Protein AF-A0AA92UQB2-F1 (afdb_monomer)

Radius of gyration: 32.77 Å; Cα contacts (8 Å, |Δi|>4): 179; chains: 1; bounding box: 79×46×90 Å

Solvent-accessible surface area (backbone atoms only — not comparable to full-atom values): 18024 Å² total; per-residue (Å²): 128,66,78,61,53,60,55,47,44,52,68,76,42,29,88,44,65,77,64,84,70,58,70,71,58,48,53,53,51,52,51,49,51,55,51,49,52,44,49,52,55,50,48,52,50,53,48,48,68,69,31,66,82,74,53,85,46,69,65,57,56,52,52,53,54,51,53,50,52,55,52,50,58,66,50,47,54,36,52,50,25,52,51,44,22,48,27,48,66,30,75,39,68,56,69,57,63,61,34,55,78,40,75,78,59,16,53,50,55,43,55,61,57,67,56,48,65,37,93,78,81,91,69,88,70,68,78,51,74,67,52,58,54,49,45,54,53,49,48,52,52,52,52,53,51,53,55,69,53,45,59,59,54,49,50,50,50,46,47,67,64,46,52,67,54,64,76,70,53,93,81,80,78,85,80,81,89,81,87,79,91,81,83,87,83,86,84,87,85,87,86,80,92,86,89,84,84,89,89,84,90,75,90,75,82,70,79,80,72,87,63,91,56,86,65,55,56,51,75,76,45,75,76,52,71,76,80,52,58,93,55,50,55,68,54,38,52,49,55,46,48,47,59,46,35,77,66,11,39,55,65,86,50,69,67,60,39,59,60,46,68,73,40,92,85,49,52,77,74,34,87,71,48,79,87,76,52,52,72,52,38,54,51,35,38,53,53,40,55,69,70,51,114

Sequence (293 aa):
MDRVFLLSTFIKHYCDFKSSIGRKHFWICMLWTALFTNAIFGLAFLLVDKHVTFLDSSRTLLQISLVLLVVELAIIIPSLALYVRRLRDAELSWKWVLSLFIPYIGPLILVIKLCKSGDLECGTSKAKPIDYIAIVVCSLLIVFGYSQGLPYMFDTIKMWQEYPSKMSSPDLKMEGEDTLSVDTMAVNNQEDIAESDGPDESVTTTNVDSNDDEYAWLCMRYAEPEDLENKSSRELRIMRNYIFARHGYIFKSDDLRQYFSQYDWYTPISRNVTEELSKIERDNIKLIEAYED

Foldseek 3Di:
DPPVVLVCCCVVCVQPLDDADDPVRLLVNLLVLLVVLLVLVVVLVVCCVVCVVPCPDPVVNVVSVVVNVVVVVSSVRSVLSSLSNLCVQLVHDSCLSVLVVVQLVSVLVSLVSSQRHNDPDDDRPPRDPVSVVSSVSSNVSSVVSVVVCVVVVVVVVCCVVCVVVVVVDPDPDPDDDDDDDDDDDDDDDDDDDDDDDDDDDDDPPPDPPPPLCPLVCLQVAADDPVNLPPDALVRLVLNLVVQVQLQQADDPDPVNCVVSVVHPNGHRDDNDCPVVRDPSSVNNSVVSVVSSD

pLDDT: mean 74.96, std 21.31, range [21.48, 95.38]

InterPro domains:
  IPR008523 Protein of unknown function DUF805 [PF05656] (14-118)
  IPR008523 Protein of unknown function DUF805 [PTHR34980] (9-118)
  IPR025582 YARHG domain [PF13308] (216-293)
  IPR025582 YARHG domain [SM01324] (211-293)
  IPR038434 YARHG domain superfamily [G3DSA:1.20.58.1690] (210-290)

Secondary structure (DSSP, 8-state):
--HHHHHHHHHHTTT--S----HHHHHHHHHHHHHHHHHHHHHHHHHHHHHTTT---HHHHHHHHHHHHHHHHHHHHHHHHHHHHHHHHTT--GGGGGGGGSTTHHHHHHHHHHTSPP--SSS--PPPHHHHHHHHHHHHHHHHHHHHHHHHHHHHHHHHHHHHHHTT-S-----------------------------------------TTTTGGGGTSPPPHHHHTT--HHHHHHHHHHHHHHTTB--SSHHHHHHHTTSTT----BS--TTT--HHHHHHHHHHHHHH-

Mean predicted aligned error: 19.37 Å

Structure (mmCIF, N/CA/C/O backbone):
data_AF-A0AA92UQB2-F1
#
_entry.id   AF-A0AA92UQB2-F1
#
loop_
_atom_site.group_PDB
_atom_site.id
_atom_site.type_symbol
_atom_site.label_atom_id
_atom_site.label_alt_id
_atom_site.label_comp_id
_atom_site.label_asym_id
_atom_site.label_entity_id
_atom_site.label_seq_id
_atom_site.pdbx_PDB_ins_code
_atom_site.Cartn_x
_atom_site.Cartn_y
_atom_site.Cartn_z
_atom_site.occupancy
_atom_site.B_iso_or_equiv
_atom_site.auth_seq_id
_atom_site.auth_comp_id
_atom_site.auth_asym_id
_atom_site.auth_atom_id
_atom_site.pdbx_PDB_model_num
ATOM 1 N N . MET A 1 1 ? 0.754 -10.723 31.038 1.00 57.69 1 MET A N 1
ATOM 2 C CA . MET A 1 1 ? 0.193 -10.642 29.674 1.00 57.69 1 MET A CA 1
ATOM 3 C C . MET A 1 1 ? 0.194 -12.065 29.168 1.00 57.69 1 MET A C 1
ATOM 5 O O . MET A 1 1 ? 1.276 -12.616 28.995 1.00 57.69 1 MET A O 1
ATOM 9 N N . ASP A 1 2 ? -0.969 -12.699 29.067 1.00 66.50 2 ASP A N 1
ATOM 10 C CA . ASP A 1 2 ? -1.022 -14.099 28.653 1.00 66.50 2 ASP A CA 1
ATOM 11 C C . ASP A 1 2 ? -0.577 -14.153 27.196 1.00 66.50 2 ASP A C 1
ATOM 13 O O . ASP A 1 2 ? -1.271 -13.649 26.317 1.00 66.50 2 ASP A O 1
ATOM 17 N N .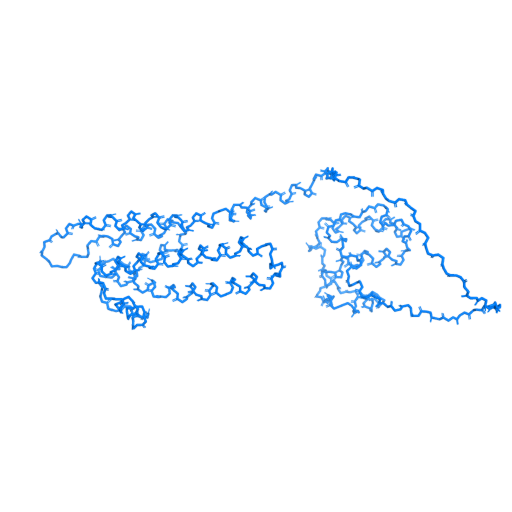 ARG A 1 3 ? 0.611 -14.708 26.926 1.00 60.06 3 ARG A N 1
ATOM 18 C CA . ARG A 1 3 ? 1.167 -14.819 25.559 1.00 60.06 3 ARG A CA 1
ATOM 19 C C . ARG A 1 3 ? 0.190 -15.521 24.607 1.00 60.06 3 ARG A C 1
ATOM 21 O O . ARG A 1 3 ? 0.194 -15.287 23.406 1.00 60.06 3 ARG A O 1
ATOM 28 N N . VAL A 1 4 ? -0.695 -16.334 25.176 1.00 72.12 4 VAL A N 1
ATOM 29 C CA . VAL A 1 4 ? -1.758 -17.065 24.489 1.00 72.12 4 VAL A CA 1
ATOM 30 C C . VAL A 1 4 ? -2.910 -16.150 24.052 1.00 72.12 4 VAL A C 1
ATOM 32 O O . VAL A 1 4 ? -3.593 -16.464 23.082 1.00 72.12 4 VAL A O 1
ATOM 35 N N . PHE A 1 5 ? -3.135 -15.00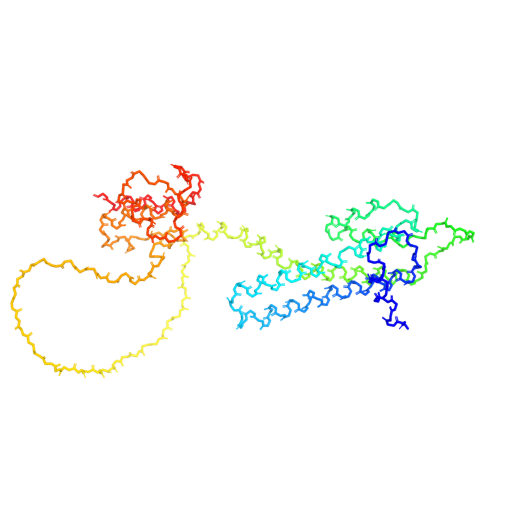3 24.701 1.00 75.56 5 PHE A N 1
ATOM 36 C CA . PHE A 1 5 ? -4.288 -14.136 24.429 1.00 75.56 5 PHE A CA 1
ATOM 37 C C . PHE A 1 5 ? -4.256 -13.533 23.021 1.00 75.56 5 PHE A C 1
ATOM 39 O O . PHE A 1 5 ? -5.252 -13.598 22.308 1.00 75.56 5 PHE A O 1
ATOM 46 N N . LEU A 1 6 ? -3.117 -12.987 22.588 1.00 69.88 6 LEU A N 1
ATOM 47 C CA . LEU A 1 6 ? -2.998 -12.371 21.261 1.00 69.88 6 LEU A CA 1
ATOM 48 C C . LEU A 1 6 ? -3.154 -13.409 20.155 1.00 69.88 6 LEU A C 1
ATOM 50 O O . LEU A 1 6 ? -3.978 -13.239 19.264 1.00 69.88 6 LEU A O 1
ATOM 54 N N . LEU A 1 7 ? -2.431 -14.523 20.270 1.00 71.44 7 LEU A N 1
ATOM 55 C CA . LEU A 1 7 ? -2.494 -15.603 19.294 1.00 71.44 7 LEU A CA 1
ATOM 56 C C . LEU A 1 7 ? -3.899 -16.213 19.220 1.00 71.44 7 LEU A C 1
ATOM 58 O O . LEU A 1 7 ? -4.432 -16.422 18.137 1.00 71.44 7 LEU A O 1
ATOM 62 N N . SER A 1 8 ? -4.536 -16.451 20.369 1.00 68.75 8 SER A N 1
ATOM 63 C CA . SER A 1 8 ? -5.907 -16.963 20.396 1.00 68.75 8 SER A CA 1
ATOM 64 C C . SER A 1 8 ? -6.916 -15.949 19.864 1.00 68.75 8 SER A C 1
ATOM 66 O O . SER A 1 8 ? -7.845 -16.357 19.182 1.00 68.75 8 SER A O 1
ATOM 68 N N . THR A 1 9 ? -6.721 -14.650 20.079 1.00 69.56 9 THR A N 1
ATOM 69 C CA . THR A 1 9 ? -7.600 -13.616 19.516 1.00 69.56 9 THR A CA 1
ATOM 70 C C . THR A 1 9 ? -7.444 -13.525 17.998 1.00 69.56 9 THR A C 1
ATOM 72 O O . THR A 1 9 ? -8.445 -13.487 17.289 1.00 69.56 9 THR A O 1
ATOM 75 N N . PHE A 1 10 ? -6.215 -13.552 17.478 1.00 73.44 10 PHE A N 1
ATOM 76 C CA . PHE A 1 10 ? -5.968 -13.478 16.036 1.00 73.44 10 PHE A CA 1
ATOM 77 C C . PHE A 1 10 ? -6.382 -14.751 15.298 1.00 73.44 10 PHE A C 1
ATOM 79 O O . PHE A 1 10 ? -6.996 -14.657 14.244 1.00 73.44 10 PHE A O 1
ATOM 86 N N . ILE A 1 11 ? -6.099 -15.933 15.852 1.00 74.81 11 ILE A N 1
ATOM 87 C CA . ILE A 1 11 ? -6.403 -17.210 15.192 1.00 74.81 11 ILE A CA 1
ATOM 88 C C . ILE A 1 11 ? -7.868 -17.612 15.396 1.00 74.81 11 ILE A C 1
ATOM 90 O O . ILE A 1 11 ? -8.535 -17.992 14.439 1.00 74.81 11 ILE A O 1
ATOM 94 N N . LYS A 1 12 ? -8.410 -17.524 16.621 1.00 76.38 12 LYS A N 1
ATOM 95 C CA . LYS A 1 12 ? -9.794 -17.967 16.891 1.00 76.38 12 LYS A CA 1
ATOM 96 C C . LYS A 1 12 ? -10.842 -16.957 16.436 1.00 76.38 12 LYS A C 1
ATOM 98 O O . LYS A 1 12 ? -11.966 -17.348 16.138 1.00 76.38 12 LYS A O 1
ATOM 103 N N . HIS A 1 13 ? -10.504 -15.669 16.399 1.00 76.06 13 HIS A N 1
ATOM 104 C CA . HIS A 1 13 ? -11.421 -14.595 16.003 1.00 76.06 13 HIS A CA 1
ATOM 105 C C . HIS A 1 13 ? -10.920 -13.862 14.755 1.00 76.06 13 HIS A C 1
ATOM 107 O O . HIS A 1 13 ? -11.091 -12.647 14.635 1.00 76.06 13 HIS A O 1
ATOM 113 N N . TYR A 1 14 ? -10.318 -14.617 13.829 1.00 73.69 14 TYR A N 1
ATOM 114 C CA . TYR A 1 14 ? -9.742 -14.121 12.577 1.00 73.69 14 TYR A CA 1
ATOM 115 C C . TYR A 1 14 ? -10.780 -13.393 11.703 1.00 73.69 14 TYR A C 1
ATOM 117 O O . TYR A 1 14 ? -10.596 -12.230 11.357 1.00 73.69 14 TYR A O 1
ATOM 125 N N . CYS A 1 15 ? -11.920 -14.042 11.436 1.00 80.94 15 CYS A N 1
ATOM 126 C CA . CYS A 1 15 ? -13.056 -13.492 10.676 1.00 80.94 15 CYS A CA 1
ATOM 127 C C . CYS A 1 15 ? -14.293 -13.249 11.553 1.00 80.94 15 CYS A C 1
ATOM 129 O O . CYS A 1 15 ? -15.428 -13.355 11.086 1.00 80.94 15 CYS A O 1
ATOM 131 N N . ASP A 1 16 ? -14.103 -12.967 12.840 1.00 82.19 16 ASP A N 1
ATOM 132 C CA . ASP A 1 16 ? -15.227 -12.633 13.708 1.00 82.19 16 ASP A CA 1
ATOM 133 C C . ASP A 1 16 ? -15.463 -11.121 13.707 1.00 82.19 16 ASP A C 1
ATOM 135 O O . ASP A 1 16 ? -14.621 -10.339 14.143 1.00 82.19 16 ASP A O 1
ATOM 139 N N . PHE A 1 17 ? -16.627 -10.709 13.213 1.00 82.44 17 PHE A N 1
ATOM 140 C CA . PHE A 1 17 ? -17.060 -9.313 13.192 1.00 82.44 17 PHE A CA 1
ATOM 141 C C . PHE A 1 17 ? -18.130 -9.017 14.243 1.00 82.44 17 PHE A C 1
ATOM 143 O O . PHE A 1 17 ? -18.679 -7.916 14.237 1.00 82.44 17 PHE A O 1
ATOM 150 N N . LYS A 1 18 ? -18.510 -9.989 15.080 1.00 77.44 18 LYS A N 1
ATOM 151 C CA . LYS A 1 18 ? -19.637 -9.875 16.013 1.00 77.44 18 LYS A CA 1
ATOM 152 C C . LYS A 1 18 ? -19.205 -9.757 17.471 1.00 77.44 18 LYS A C 1
ATOM 154 O O . LYS A 1 18 ? -19.932 -9.118 18.224 1.00 77.44 18 LYS A O 1
ATOM 159 N N . SER A 1 19 ? -18.069 -10.330 17.864 1.00 79.69 19 SER A N 1
ATOM 160 C CA . SER A 1 19 ? -17.578 -10.204 19.243 1.00 79.69 19 SER A CA 1
ATOM 161 C C . SER A 1 19 ? -17.249 -8.760 19.622 1.00 79.69 19 SER A C 1
ATOM 163 O O . SER A 1 19 ? -16.721 -7.993 18.814 1.00 79.69 19 SER A O 1
ATOM 165 N N . SER A 1 20 ? -17.533 -8.407 20.876 1.00 76.56 20 SER A N 1
ATOM 166 C CA . SER A 1 20 ? -17.100 -7.145 21.471 1.00 76.56 20 SER A CA 1
ATOM 167 C C . SER A 1 20 ? -15.683 -7.275 22.024 1.00 76.56 20 SER A C 1
ATOM 169 O O . SER A 1 20 ? -15.265 -8.343 22.484 1.00 76.56 20 SER A O 1
ATOM 171 N N . ILE A 1 21 ? -14.918 -6.184 21.981 1.00 76.88 21 ILE A N 1
ATOM 172 C CA . ILE A 1 21 ? -13.547 -6.160 22.500 1.00 76.88 21 ILE A CA 1
ATOM 173 C C . ILE A 1 21 ? -13.355 -5.006 23.482 1.00 76.88 21 ILE A C 1
ATOM 175 O O . ILE A 1 21 ? -13.640 -3.842 23.207 1.00 76.88 21 ILE A O 1
ATOM 179 N N . GLY A 1 22 ? -12.819 -5.318 24.664 1.00 77.75 22 GLY A N 1
ATOM 180 C CA . GLY A 1 22 ? -12.497 -4.292 25.653 1.00 77.75 22 GLY A CA 1
ATOM 181 C C . GLY A 1 22 ? -11.420 -3.327 25.141 1.00 77.75 22 GLY A C 1
ATOM 182 O O . GLY A 1 22 ? -10.433 -3.750 24.540 1.00 77.75 22 GLY A O 1
ATOM 183 N N . ARG A 1 23 ? -11.555 -2.030 25.452 1.00 78.94 23 ARG A N 1
ATOM 184 C CA . ARG A 1 23 ? -10.664 -0.947 24.976 1.00 78.94 23 ARG A CA 1
ATOM 185 C C . ARG A 1 23 ? -9.168 -1.229 25.177 1.00 78.94 23 ARG A C 1
ATOM 187 O O . ARG A 1 23 ? -8.363 -0.992 24.285 1.00 78.94 23 ARG A O 1
ATOM 194 N N . LYS A 1 24 ? -8.795 -1.778 26.337 1.00 82.69 24 LYS A N 1
ATOM 195 C CA . LYS A 1 24 ? -7.405 -2.153 26.649 1.00 82.69 24 LYS A CA 1
ATOM 196 C C . LYS A 1 24 ? -6.881 -3.241 25.706 1.00 82.69 24 LYS A C 1
ATOM 198 O O . LYS A 1 24 ? -5.771 -3.125 25.204 1.00 82.69 24 LYS A O 1
ATOM 203 N N . HIS A 1 25 ? -7.671 -4.288 25.476 1.00 83.12 25 HIS A N 1
ATOM 204 C CA . HIS A 1 25 ? -7.285 -5.397 24.604 1.00 83.12 25 HIS A CA 1
ATOM 205 C C . HIS A 1 25 ? -7.194 -4.942 23.150 1.00 83.12 25 HIS A C 1
ATOM 207 O O . HIS A 1 25 ? -6.240 -5.302 22.471 1.00 83.12 25 HIS A O 1
ATOM 213 N N . PHE A 1 26 ? -8.114 -4.076 22.718 1.00 86.31 26 PHE A N 1
ATOM 214 C CA . PHE A 1 26 ? -8.057 -3.440 21.406 1.00 86.31 26 PHE A CA 1
ATOM 215 C C . PHE A 1 26 ? -6.722 -2.721 21.174 1.00 86.31 26 PHE A C 1
ATOM 217 O O . PHE A 1 26 ? -6.033 -3.034 20.208 1.00 86.31 26 PHE A O 1
ATOM 224 N N . TRP A 1 27 ? -6.317 -1.821 22.079 1.00 86.81 27 TRP A N 1
ATOM 225 C CA . TRP A 1 27 ? -5.057 -1.083 21.927 1.00 86.81 27 TRP A CA 1
ATOM 226 C C . TRP A 1 27 ? -3.825 -1.981 21.928 1.00 86.81 27 TRP A C 1
ATOM 228 O O . TRP A 1 27 ? -2.894 -1.733 21.168 1.00 86.81 27 TRP A O 1
ATOM 238 N N . ILE A 1 28 ? -3.817 -3.032 22.750 1.00 85.94 28 ILE A N 1
ATOM 239 C CA . ILE A 1 28 ? -2.701 -3.984 22.779 1.00 85.94 28 ILE A CA 1
ATOM 240 C C . ILE A 1 28 ? -2.618 -4.745 21.452 1.00 85.94 28 ILE A C 1
ATOM 242 O O . ILE A 1 28 ? -1.523 -4.858 20.909 1.00 85.94 28 ILE A O 1
ATOM 246 N N . CYS A 1 29 ? -3.744 -5.231 20.918 1.00 86.44 29 CYS A N 1
ATOM 247 C CA . CYS A 1 29 ? -3.775 -5.899 19.615 1.00 86.44 29 CYS A CA 1
ATOM 248 C C . CYS A 1 29 ? -3.314 -4.955 18.501 1.00 86.44 29 CYS A C 1
ATOM 250 O O . CYS A 1 29 ? -2.435 -5.315 17.731 1.00 86.44 29 CYS A O 1
ATOM 252 N N . MET A 1 30 ? -3.846 -3.733 18.471 1.00 87.81 30 MET A N 1
ATOM 253 C CA . MET A 1 30 ? -3.486 -2.696 17.502 1.00 87.81 30 MET A CA 1
ATOM 254 C C . MET A 1 30 ? -1.992 -2.372 17.501 1.00 87.81 30 MET A C 1
ATOM 256 O O . MET A 1 30 ? -1.364 -2.343 16.446 1.00 87.81 30 MET A O 1
ATOM 260 N N . LEU A 1 31 ? -1.417 -2.146 18.684 1.00 90.00 31 LEU A N 1
ATOM 261 C CA . LEU A 1 31 ? -0.001 -1.824 18.827 1.00 90.00 31 LEU A CA 1
ATOM 262 C C . LEU A 1 31 ? 0.876 -3.004 18.403 1.00 90.00 31 LEU A C 1
ATOM 264 O O . LEU A 1 31 ? 1.868 -2.805 17.709 1.00 90.00 31 LEU A O 1
ATOM 268 N N . TRP A 1 32 ? 0.497 -4.230 18.768 1.00 89.00 32 TRP A N 1
ATOM 269 C CA . TRP A 1 32 ? 1.208 -5.427 18.324 1.00 89.00 32 TRP A CA 1
ATOM 270 C C . TRP A 1 32 ? 1.162 -5.606 16.813 1.00 89.00 32 TRP A C 1
ATOM 272 O O . TRP A 1 32 ? 2.200 -5.868 16.217 1.00 89.00 32 TRP A O 1
ATOM 282 N N . THR A 1 33 ? -0.003 -5.432 16.190 1.00 88.56 33 THR A N 1
ATOM 283 C CA . THR A 1 33 ? -0.139 -5.499 14.733 1.00 88.56 33 THR A CA 1
ATOM 284 C C . THR A 1 33 ? 0.730 -4.451 14.057 1.00 88.56 33 THR A C 1
ATOM 286 O O . THR A 1 33 ? 1.478 -4.799 13.153 1.00 88.56 33 THR A O 1
ATOM 289 N N . ALA A 1 34 ? 0.700 -3.203 14.534 1.00 89.94 34 ALA A N 1
ATOM 290 C CA . ALA A 1 34 ? 1.516 -2.128 13.977 1.00 89.94 34 ALA A CA 1
ATOM 291 C C . ALA A 1 34 ? 3.022 -2.393 14.132 1.00 89.94 34 ALA A C 1
ATOM 293 O O . ALA A 1 34 ? 3.783 -2.161 13.198 1.00 89.94 34 ALA A O 1
ATOM 294 N N . LEU A 1 35 ? 3.475 -2.890 15.287 1.00 92.50 35 LEU A N 1
ATOM 295 C CA . LEU A 1 35 ? 4.881 -3.251 15.484 1.00 92.50 35 LEU A CA 1
ATOM 296 C C . LEU A 1 35 ? 5.295 -4.436 14.613 1.00 92.50 35 LEU A C 1
ATOM 298 O O . LEU A 1 35 ? 6.379 -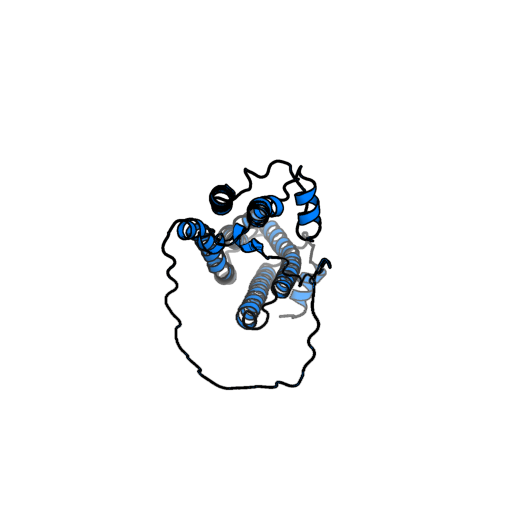4.423 14.041 1.00 92.50 35 LEU A O 1
ATOM 302 N N . PHE A 1 36 ? 4.445 -5.455 14.516 1.00 90.81 36 PHE A N 1
ATOM 303 C CA . PHE A 1 36 ? 4.733 -6.668 13.764 1.00 90.81 36 PHE A CA 1
ATOM 304 C C . PHE A 1 36 ? 4.835 -6.396 12.261 1.00 90.81 36 PHE A C 1
ATOM 306 O O . PHE A 1 36 ? 5.796 -6.839 11.638 1.00 90.81 36 PHE A O 1
ATOM 313 N N . THR A 1 37 ? 3.913 -5.613 11.691 1.00 89.06 37 THR A N 1
ATOM 314 C CA . THR A 1 37 ? 3.994 -5.215 10.278 1.00 89.06 37 THR A CA 1
ATOM 315 C C . THR A 1 37 ? 5.246 -4.382 10.020 1.00 89.06 37 THR A C 1
ATOM 317 O O . THR A 1 37 ? 6.017 -4.713 9.125 1.00 89.06 37 THR A O 1
ATOM 320 N N . ASN A 1 38 ? 5.539 -3.381 10.859 1.00 91.06 38 ASN A N 1
ATOM 321 C CA . ASN A 1 38 ? 6.777 -2.599 10.747 1.00 91.06 38 ASN A CA 1
ATOM 322 C C . ASN A 1 38 ? 8.043 -3.464 10.871 1.00 91.06 38 ASN A C 1
ATOM 324 O O . ASN A 1 38 ? 9.012 -3.223 10.158 1.00 91.06 38 ASN A O 1
ATOM 328 N N . ALA A 1 39 ? 8.053 -4.478 11.740 1.00 92.00 39 ALA A N 1
ATOM 329 C CA . ALA A 1 39 ? 9.181 -5.396 11.878 1.00 92.00 39 ALA A CA 1
ATOM 330 C C . ALA A 1 39 ? 9.369 -6.279 10.635 1.00 92.00 39 ALA A C 1
ATOM 332 O O . ALA A 1 39 ? 10.504 -6.493 10.218 1.00 92.00 39 ALA A O 1
ATOM 333 N N . ILE A 1 40 ? 8.279 -6.757 10.022 1.00 90.38 40 ILE A N 1
ATOM 334 C CA . ILE A 1 40 ? 8.323 -7.509 8.758 1.00 90.38 40 ILE A CA 1
ATOM 335 C C . ILE A 1 40 ? 8.857 -6.627 7.629 1.00 90.38 40 ILE A C 1
ATOM 337 O O . ILE A 1 40 ? 9.792 -7.033 6.943 1.00 90.38 40 ILE A O 1
ATOM 341 N N . PHE A 1 41 ? 8.312 -5.418 7.459 1.00 86.94 41 PHE A N 1
ATOM 342 C CA . PHE A 1 41 ? 8.777 -4.474 6.439 1.00 86.94 41 PHE A CA 1
ATOM 343 C C . PHE A 1 41 ? 10.233 -4.055 6.670 1.00 86.94 41 PHE A C 1
ATOM 345 O O . PHE A 1 41 ? 11.016 -4.022 5.727 1.00 86.94 41 PHE A O 1
ATOM 352 N N . GLY A 1 42 ? 10.623 -3.797 7.920 1.00 87.81 42 GLY A N 1
ATOM 353 C CA . GLY A 1 42 ? 12.002 -3.476 8.279 1.00 87.81 42 GLY A CA 1
ATOM 354 C C . GLY A 1 42 ? 12.963 -4.635 8.013 1.00 87.81 42 GLY A C 1
ATOM 355 O O . GLY A 1 42 ? 14.039 -4.422 7.466 1.00 87.81 42 GLY A O 1
ATOM 356 N N . LEU A 1 43 ? 12.575 -5.874 8.335 1.00 87.31 43 LEU A N 1
ATOM 357 C CA . LEU A 1 43 ? 13.372 -7.058 8.008 1.00 87.31 43 LEU A CA 1
ATOM 358 C C . LEU A 1 43 ? 13.489 -7.245 6.493 1.00 87.31 43 LEU A C 1
ATOM 360 O O . LEU A 1 43 ? 14.585 -7.487 6.007 1.00 87.31 43 LEU A O 1
ATOM 364 N N . ALA A 1 44 ? 12.391 -7.095 5.750 1.00 83.19 44 ALA A N 1
ATOM 365 C CA . ALA A 1 44 ? 12.401 -7.147 4.293 1.00 83.19 44 ALA A CA 1
ATOM 366 C C . ALA A 1 44 ? 13.355 -6.105 3.698 1.00 83.19 44 ALA A C 1
ATOM 368 O O . ALA A 1 44 ? 14.1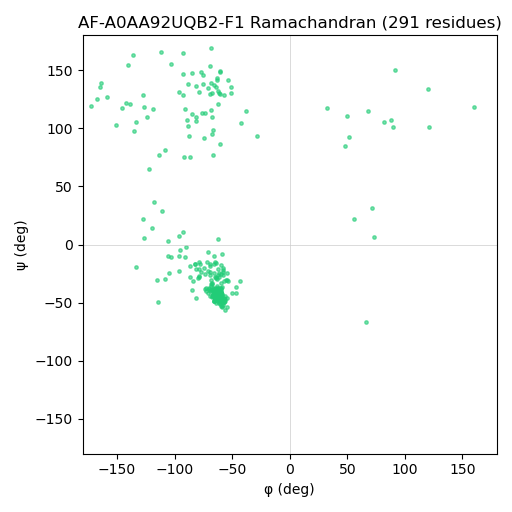69 -6.446 2.848 1.00 83.19 44 ALA A O 1
ATOM 369 N N . PHE A 1 45 ? 13.307 -4.868 4.195 1.00 80.88 45 PHE A N 1
ATOM 370 C CA . PHE A 1 45 ? 14.218 -3.800 3.791 1.00 80.88 45 PHE A CA 1
ATOM 371 C C . PHE A 1 45 ? 15.681 -4.152 4.090 1.00 80.88 45 PHE A C 1
ATOM 373 O O . PHE A 1 45 ? 16.524 -4.044 3.208 1.00 80.88 45 PHE A O 1
ATOM 380 N N . LEU A 1 46 ? 15.984 -4.646 5.297 1.00 81.81 46 LEU A N 1
ATOM 381 C CA . LEU A 1 46 ? 17.339 -5.071 5.672 1.00 81.81 46 LEU A CA 1
ATOM 382 C C . LEU A 1 46 ? 17.851 -6.240 4.826 1.00 81.81 46 LEU A C 1
ATOM 384 O O . LEU A 1 46 ? 19.047 -6.316 4.552 1.00 81.81 46 LEU A O 1
ATOM 388 N N . LEU A 1 47 ? 16.966 -7.164 4.450 1.00 78.06 47 LEU A N 1
ATOM 389 C CA . LEU A 1 47 ? 17.296 -8.266 3.556 1.00 78.06 47 LEU A CA 1
ATOM 390 C C . LEU A 1 47 ? 17.587 -7.735 2.155 1.00 78.06 47 LEU A C 1
ATOM 392 O O . LEU A 1 47 ? 18.598 -8.114 1.587 1.00 78.06 47 LEU A O 1
ATOM 396 N N . VAL A 1 48 ? 16.771 -6.830 1.618 1.00 74.69 48 VAL A N 1
ATOM 397 C CA . VAL A 1 48 ? 17.040 -6.209 0.315 1.00 74.69 48 VAL A CA 1
ATOM 398 C C . VAL A 1 48 ? 18.370 -5.452 0.349 1.00 74.69 48 VAL A C 1
ATOM 400 O O . VAL A 1 48 ? 19.232 -5.747 -0.459 1.00 74.69 48 VAL A O 1
ATOM 403 N N . ASP A 1 49 ? 18.609 -4.576 1.321 1.00 68.69 49 ASP A N 1
ATOM 404 C CA . ASP A 1 49 ? 19.832 -3.760 1.403 1.00 68.69 49 ASP A CA 1
ATOM 405 C C . ASP A 1 49 ? 21.116 -4.605 1.556 1.00 68.69 49 ASP A C 1
ATOM 407 O O . ASP A 1 49 ? 22.121 -4.367 0.890 1.00 68.69 49 ASP A O 1
ATOM 411 N N . LYS A 1 50 ? 21.074 -5.671 2.372 1.00 63.97 50 LYS A N 1
ATOM 412 C CA . LYS A 1 50 ? 22.217 -6.586 2.556 1.00 63.97 50 LYS A CA 1
ATOM 413 C C . LYS A 1 50 ? 22.365 -7.639 1.459 1.00 63.97 50 LYS A C 1
ATOM 415 O O . LYS A 1 50 ? 23.448 -8.204 1.331 1.00 63.97 50 LYS A O 1
ATOM 420 N N . HIS A 1 51 ? 21.304 -7.947 0.714 1.00 56.41 51 HIS A N 1
ATOM 421 C CA . HIS A 1 51 ? 21.330 -8.933 -0.369 1.00 56.41 51 HIS A CA 1
ATOM 422 C C . HIS A 1 51 ? 21.375 -8.315 -1.770 1.00 56.41 51 HIS A C 1
ATOM 424 O O . HIS A 1 51 ? 21.659 -9.051 -2.707 1.00 56.41 51 HIS A O 1
ATOM 430 N N . VAL A 1 52 ? 21.181 -7.004 -1.939 1.00 57.38 52 VAL A N 1
ATOM 431 C CA . VAL A 1 52 ? 21.398 -6.286 -3.213 1.00 57.38 52 VAL A CA 1
ATOM 432 C C . VAL A 1 52 ? 22.851 -6.409 -3.691 1.00 57.38 52 VAL A C 1
ATOM 434 O O . VAL A 1 52 ? 23.115 -6.253 -4.871 1.00 57.38 52 VAL A O 1
ATOM 437 N N . THR A 1 53 ? 23.786 -6.786 -2.815 1.00 54.22 53 THR A N 1
ATOM 438 C CA . THR A 1 53 ? 25.177 -7.103 -3.176 1.00 54.22 53 THR A CA 1
ATOM 439 C C . THR A 1 53 ? 25.459 -8.597 -3.411 1.00 54.22 53 THR A C 1
ATOM 441 O O . THR A 1 53 ? 26.579 -8.936 -3.777 1.00 54.22 53 THR A O 1
ATOM 444 N N . PHE A 1 54 ? 24.499 -9.510 -3.190 1.00 52.66 54 PHE A N 1
ATOM 445 C CA . PHE A 1 54 ? 24.726 -10.970 -3.279 1.00 52.66 54 PHE A CA 1
ATOM 446 C C . PHE A 1 54 ? 23.656 -11.750 -4.070 1.00 52.66 54 PHE A C 1
ATOM 448 O O . PHE A 1 54 ? 23.901 -12.876 -4.493 1.00 52.66 54 PHE A O 1
ATOM 455 N N . LEU A 1 55 ? 22.460 -11.192 -4.276 1.00 56.44 55 LEU A N 1
ATOM 456 C CA . LEU A 1 55 ? 21.336 -11.836 -4.960 1.00 56.44 55 LEU A CA 1
ATOM 457 C C . LEU A 1 55 ? 20.886 -10.987 -6.160 1.00 56.44 55 LEU A C 1
ATOM 459 O O . LEU A 1 55 ? 19.741 -10.548 -6.207 1.00 56.44 55 LEU A O 1
ATOM 463 N N . ASP A 1 56 ? 21.748 -10.828 -7.168 1.00 60.75 56 ASP A N 1
ATOM 464 C CA . ASP A 1 56 ? 21.451 -10.154 -8.456 1.00 60.75 56 ASP A CA 1
ATOM 465 C C . ASP A 1 56 ? 20.348 -10.838 -9.295 1.00 60.75 56 ASP A C 1
ATOM 467 O O . ASP A 1 56 ? 20.027 -10.449 -10.418 1.00 60.75 56 ASP A O 1
ATOM 471 N N . SER A 1 57 ? 19.719 -11.885 -8.763 1.00 71.69 57 SER A N 1
ATOM 472 C CA . SER A 1 57 ? 18.606 -12.564 -9.411 1.00 71.69 57 SER A CA 1
ATOM 473 C C . SER A 1 57 ? 17.305 -11.799 -9.175 1.00 71.69 57 SER A C 1
ATOM 475 O O . SER A 1 57 ? 16.695 -11.904 -8.110 1.00 71.69 57 SER A O 1
ATOM 477 N N . SER A 1 58 ? 16.807 -11.127 -10.216 1.00 73.88 58 SER A N 1
ATOM 478 C CA . SER A 1 58 ? 15.445 -10.559 -10.299 1.00 73.88 58 SER A CA 1
ATOM 479 C C . SER A 1 58 ? 14.352 -11.511 -9.776 1.00 73.88 58 SER A C 1
ATOM 481 O O . SER A 1 58 ? 13.361 -11.086 -9.180 1.00 73.88 58 SER A O 1
ATOM 483 N N . ARG A 1 59 ? 14.571 -12.825 -9.921 1.00 76.12 59 ARG A N 1
ATOM 484 C CA . ARG A 1 59 ? 13.719 -13.904 -9.399 1.00 76.12 59 ARG A CA 1
ATOM 485 C C . ARG A 1 59 ? 13.600 -13.909 -7.871 1.00 76.12 59 ARG A C 1
ATOM 487 O O . ARG A 1 59 ? 12.510 -14.149 -7.359 1.00 76.12 59 ARG A O 1
ATOM 494 N N . THR A 1 60 ? 14.675 -13.628 -7.140 1.00 78.00 60 THR A N 1
ATOM 495 C CA . THR A 1 60 ? 14.681 -13.656 -5.670 1.00 78.00 60 THR A CA 1
ATOM 496 C C . THR A 1 60 ? 13.921 -12.471 -5.086 1.00 78.00 60 THR A C 1
ATOM 498 O O . THR A 1 60 ? 13.142 -12.641 -4.149 1.00 78.00 60 THR A O 1
ATOM 501 N N . LEU A 1 61 ? 14.068 -11.284 -5.684 1.00 78.25 61 LEU A N 1
ATOM 502 C CA . LEU A 1 61 ? 13.291 -10.104 -5.297 1.00 78.25 61 LEU A CA 1
ATOM 503 C C . LEU A 1 61 ? 11.793 -10.333 -5.522 1.00 78.25 61 LEU A C 1
ATOM 505 O O . LEU A 1 61 ? 11.002 -10.110 -4.608 1.00 78.25 61 LEU A O 1
ATOM 509 N N . LEU A 1 62 ? 11.409 -10.874 -6.685 1.00 83.19 62 LEU A N 1
ATOM 510 C CA . LEU A 1 62 ? 10.014 -11.222 -6.975 1.00 83.19 62 LEU A CA 1
ATOM 511 C C . LEU A 1 62 ? 9.440 -12.235 -5.975 1.00 83.19 62 LEU A C 1
ATOM 513 O O . LEU A 1 62 ? 8.310 -12.072 -5.515 1.00 83.19 62 LEU A O 1
ATOM 517 N N . GLN A 1 63 ? 10.210 -13.262 -5.606 1.00 83.31 63 GLN A N 1
ATOM 518 C CA . GLN A 1 63 ? 9.789 -14.254 -4.614 1.00 83.31 63 GLN A CA 1
ATOM 519 C C . GLN A 1 63 ? 9.596 -13.633 -3.225 1.00 83.31 63 GLN A C 1
ATOM 521 O O . GLN A 1 63 ? 8.576 -13.889 -2.584 1.00 83.31 63 GLN A O 1
ATOM 526 N N . ILE A 1 64 ? 10.526 -12.785 -2.772 1.00 84.81 64 ILE A N 1
ATOM 527 C CA . ILE A 1 64 ? 10.412 -12.078 -1.488 1.00 84.81 64 ILE A CA 1
ATOM 528 C C . ILE A 1 64 ? 9.183 -11.157 -1.494 1.00 84.81 64 ILE A C 1
ATOM 530 O O . ILE A 1 64 ? 8.381 -11.209 -0.561 1.00 84.81 64 ILE A O 1
ATOM 534 N N . SER A 1 65 ? 8.978 -10.370 -2.556 1.00 85.75 65 SER A N 1
ATOM 535 C CA . SER A 1 65 ? 7.802 -9.502 -2.698 1.00 85.75 65 SER A CA 1
ATOM 536 C C . SER A 1 65 ? 6.489 -10.288 -2.684 1.00 85.75 65 SER A C 1
ATOM 538 O O . SER A 1 65 ? 5.536 -9.868 -2.029 1.00 85.75 65 SER A O 1
ATOM 540 N N . LEU A 1 66 ? 6.434 -11.445 -3.352 1.00 90.88 66 LEU A N 1
ATOM 541 C CA . LEU A 1 66 ? 5.249 -12.305 -3.366 1.00 90.88 66 LEU A CA 1
ATOM 542 C C . LEU A 1 66 ? 4.934 -12.866 -1.973 1.00 90.88 66 LEU A C 1
ATOM 544 O O . LEU A 1 66 ? 3.780 -12.848 -1.547 1.00 90.88 66 LEU A O 1
ATOM 548 N N . VAL A 1 67 ? 5.949 -13.338 -1.246 1.00 90.69 67 VAL A N 1
ATOM 549 C CA . VAL A 1 67 ? 5.772 -13.843 0.123 1.00 90.69 67 VAL A CA 1
ATOM 550 C C . VAL A 1 67 ? 5.268 -12.733 1.045 1.00 90.69 67 VAL A C 1
ATOM 552 O O . VAL A 1 67 ? 4.308 -12.945 1.786 1.00 90.69 67 VAL A O 1
ATOM 555 N N . LEU A 1 68 ? 5.857 -11.536 0.970 1.00 89.19 68 LEU A N 1
ATOM 556 C CA . LEU A 1 68 ? 5.425 -10.384 1.765 1.00 89.19 68 LEU A CA 1
ATOM 557 C C . LEU A 1 68 ? 3.984 -9.974 1.451 1.00 89.19 68 LEU A C 1
ATOM 559 O O . LEU A 1 68 ? 3.218 -9.706 2.374 1.00 89.19 68 LEU A O 1
ATOM 563 N N . LEU A 1 69 ? 3.586 -9.997 0.176 1.00 91.56 69 LEU A N 1
ATOM 564 C CA . LEU A 1 69 ? 2.214 -9.712 -0.246 1.00 91.56 69 LEU A CA 1
ATOM 565 C C . LEU A 1 69 ? 1.206 -10.686 0.384 1.00 91.56 69 LEU A C 1
ATOM 567 O O . LEU A 1 69 ? 0.166 -10.261 0.889 1.00 91.56 69 LEU A O 1
ATOM 571 N N . VAL A 1 70 ? 1.510 -11.988 0.375 1.00 94.19 70 VAL A N 1
ATOM 572 C CA . VAL A 1 70 ? 0.641 -13.016 0.974 1.00 94.19 70 VAL A CA 1
ATOM 573 C C . VAL A 1 70 ? 0.527 -12.825 2.487 1.00 94.19 70 VAL A C 1
ATOM 575 O O . VAL A 1 70 ? -0.571 -12.925 3.040 1.00 94.19 70 VAL A O 1
ATOM 578 N N . VAL A 1 71 ? 1.642 -12.523 3.159 1.00 91.62 71 VAL A N 1
ATOM 579 C CA . VAL A 1 71 ? 1.663 -12.267 4.606 1.00 91.62 71 VAL A CA 1
ATOM 580 C C . VAL A 1 71 ? 0.839 -11.027 4.958 1.00 91.62 71 VAL A C 1
ATOM 582 O O . VAL A 1 71 ? 0.018 -11.087 5.873 1.00 91.62 71 VAL A O 1
ATOM 585 N N . GLU A 1 72 ? 0.991 -9.933 4.213 1.00 88.75 72 GLU A N 1
ATOM 586 C CA . GLU A 1 72 ? 0.226 -8.703 4.439 1.00 88.75 72 GLU A CA 1
ATOM 587 C C . GLU A 1 72 ? -1.278 -8.947 4.244 1.00 88.75 72 GLU A C 1
ATOM 589 O O . GLU A 1 72 ? -2.088 -8.575 5.095 1.00 88.75 72 GLU A O 1
ATOM 594 N N . LEU A 1 73 ? -1.669 -9.676 3.192 1.00 91.31 73 LEU A N 1
ATOM 595 C CA . LEU A 1 73 ? -3.070 -10.033 2.947 1.00 91.31 73 LEU A CA 1
ATOM 596 C C . LEU A 1 73 ? -3.677 -10.852 4.100 1.00 91.31 73 LEU A C 1
ATOM 598 O O . LEU A 1 73 ? -4.831 -10.630 4.481 1.00 91.31 73 LEU A O 1
ATOM 602 N N . ALA A 1 74 ? -2.893 -11.753 4.699 1.00 90.81 74 ALA A N 1
ATOM 603 C CA . ALA A 1 74 ? -3.309 -12.528 5.866 1.00 90.81 74 ALA A CA 1
ATOM 604 C C . ALA A 1 74 ? -3.454 -11.672 7.142 1.00 90.81 74 ALA A C 1
ATOM 606 O O . ALA A 1 74 ? -4.242 -12.003 8.027 1.00 90.81 74 ALA A O 1
ATOM 607 N N . ILE A 1 75 ? -2.734 -10.553 7.259 1.00 89.31 75 ILE A N 1
ATOM 608 C CA . ILE A 1 75 ? -2.829 -9.638 8.410 1.00 89.31 75 ILE A CA 1
ATOM 609 C C . ILE A 1 75 ? -3.948 -8.603 8.217 1.00 89.31 75 ILE A C 1
ATOM 611 O O . ILE A 1 75 ? -4.558 -8.156 9.196 1.00 89.31 75 ILE A O 1
ATOM 615 N N . ILE A 1 76 ? -4.284 -8.253 6.972 1.00 89.25 76 ILE A N 1
ATOM 616 C CA . ILE A 1 76 ? -5.325 -7.265 6.653 1.00 89.25 76 ILE A CA 1
ATOM 617 C C . ILE A 1 76 ? -6.696 -7.694 7.186 1.00 89.25 76 ILE A C 1
ATOM 619 O O . ILE A 1 76 ? -7.373 -6.896 7.834 1.00 89.25 76 ILE A O 1
ATOM 623 N N . ILE A 1 77 ? -7.110 -8.944 6.959 1.00 90.50 77 ILE A N 1
ATOM 624 C CA . ILE A 1 77 ? -8.439 -9.441 7.358 1.00 90.50 77 ILE A CA 1
ATOM 625 C C . ILE A 1 77 ? -8.689 -9.317 8.876 1.00 90.50 77 ILE A C 1
ATOM 627 O O . ILE A 1 77 ? -9.682 -8.689 9.263 1.00 90.50 77 ILE A O 1
ATOM 631 N N . PRO A 1 78 ? -7.822 -9.842 9.765 1.00 88.81 78 PRO A N 1
ATOM 632 C CA . PRO A 1 78 ? -8.037 -9.723 11.204 1.00 88.81 78 PRO A CA 1
ATOM 633 C C . PRO A 1 78 ? -7.912 -8.272 11.687 1.00 88.81 78 PRO A C 1
ATOM 635 O O . PRO A 1 78 ? -8.654 -7.864 12.582 1.00 88.81 78 PRO A O 1
ATOM 638 N N . SER A 1 79 ? -7.051 -7.460 11.065 1.00 88.56 79 SER A N 1
ATOM 639 C CA . SER A 1 79 ? -6.946 -6.025 11.367 1.00 88.56 79 SER A CA 1
ATOM 640 C C . SER A 1 79 ? -8.250 -5.293 11.049 1.00 88.56 79 SER A C 1
ATOM 642 O O . SER A 1 79 ? -8.780 -4.550 11.877 1.00 88.56 79 SER A O 1
ATOM 644 N N . LEU A 1 80 ? -8.834 -5.576 9.883 1.00 90.31 80 LEU A N 1
ATOM 645 C CA . LEU A 1 80 ? -10.131 -5.057 9.467 1.00 90.31 80 LEU A CA 1
ATOM 646 C C . LEU A 1 80 ? -11.233 -5.457 10.449 1.00 90.31 80 LEU A C 1
ATOM 648 O O . LEU A 1 80 ? -12.050 -4.625 10.851 1.00 90.31 80 LEU A O 1
ATOM 652 N N . ALA A 1 81 ? -11.225 -6.717 10.885 1.00 88.88 81 ALA A N 1
ATOM 653 C CA . ALA A 1 81 ? -12.178 -7.218 11.861 1.00 88.88 81 ALA A CA 1
ATOM 654 C C . ALA A 1 81 ? -12.075 -6.479 13.207 1.00 88.88 81 ALA A C 1
ATOM 656 O O . ALA A 1 81 ? -13.113 -6.182 13.803 1.00 88.88 81 ALA A O 1
ATOM 657 N N . LEU A 1 82 ? -10.868 -6.129 13.671 1.00 87.69 82 LEU A N 1
ATOM 658 C CA . LEU A 1 82 ? -10.668 -5.330 14.888 1.00 87.69 82 LEU A CA 1
ATOM 659 C C . LEU A 1 82 ? -11.225 -3.907 14.743 1.00 87.69 82 LEU A C 1
ATOM 661 O O . LEU A 1 82 ? -11.903 -3.422 15.653 1.00 87.69 82 LEU A O 1
ATOM 665 N N . TYR A 1 83 ? -10.996 -3.255 13.599 1.00 89.19 83 TYR A N 1
ATOM 666 C CA . TYR A 1 83 ? -11.533 -1.919 13.335 1.00 89.19 83 TYR A CA 1
ATOM 667 C C . TYR A 1 83 ? -13.062 -1.908 13.300 1.00 89.19 83 TYR A C 1
ATOM 669 O O . TYR A 1 83 ? -13.688 -1.073 13.954 1.00 89.19 83 TYR A O 1
ATOM 677 N N . VAL A 1 84 ? -13.676 -2.858 12.588 1.00 89.88 84 VAL A N 1
ATOM 678 C CA . VAL A 1 84 ? -15.140 -2.973 12.488 1.00 89.88 84 VAL A CA 1
ATOM 679 C C . VAL A 1 84 ? -15.770 -3.237 13.856 1.00 89.88 84 VAL A C 1
ATOM 681 O O . VAL A 1 84 ? -16.762 -2.589 14.196 1.00 89.88 84 VAL A O 1
ATOM 684 N N . ARG A 1 85 ? -15.195 -4.156 14.648 1.00 86.62 85 ARG A N 1
ATOM 685 C CA . ARG A 1 85 ? -15.671 -4.471 16.005 1.00 86.62 85 ARG A CA 1
ATOM 686 C C . ARG A 1 85 ? -15.635 -3.239 16.898 1.00 86.62 85 ARG A C 1
ATOM 688 O O . ARG A 1 85 ? -16.657 -2.843 17.448 1.00 86.62 85 ARG A O 1
ATOM 695 N N . ARG A 1 86 ? -14.484 -2.565 16.969 1.00 86.12 86 ARG A N 1
ATOM 696 C CA . ARG A 1 86 ? -14.318 -1.418 17.863 1.00 86.12 86 ARG A CA 1
ATOM 697 C C . ARG A 1 86 ? -15.147 -0.204 17.444 1.00 86.12 86 ARG A C 1
ATOM 699 O O . ARG A 1 86 ? -15.632 0.498 18.326 1.00 86.12 86 ARG A O 1
ATOM 706 N N . LEU A 1 87 ? -15.324 0.049 16.143 1.00 87.50 87 LEU A N 1
ATOM 707 C CA . LEU A 1 87 ? -16.203 1.124 15.666 1.00 87.50 87 LEU A CA 1
ATOM 708 C C . LEU A 1 87 ? -17.658 0.866 16.043 1.00 87.50 87 LEU A C 1
ATOM 710 O O . LEU A 1 87 ? -18.328 1.783 16.506 1.00 87.50 87 LEU A O 1
ATOM 714 N N . ARG A 1 88 ? -18.117 -0.382 15.911 1.00 84.88 88 ARG A N 1
ATOM 715 C CA . ARG A 1 88 ? -19.461 -0.774 16.339 1.00 84.88 88 ARG A CA 1
ATOM 716 C C . ARG A 1 88 ? -19.638 -0.630 17.849 1.00 84.88 88 ARG A C 1
ATOM 718 O O . ARG A 1 88 ? -20.621 -0.039 18.274 1.00 84.88 88 ARG A O 1
ATOM 725 N N . ASP A 1 89 ? -18.657 -1.079 18.631 1.00 82.94 89 ASP A N 1
ATOM 726 C CA . ASP A 1 89 ? -18.628 -0.909 20.093 1.00 82.94 89 ASP A CA 1
ATOM 727 C C . ASP A 1 89 ? -18.506 0.571 20.517 1.00 82.94 89 ASP A C 1
ATOM 729 O O . ASP A 1 89 ? -18.704 0.914 21.680 1.00 82.94 89 ASP A O 1
ATOM 733 N N . ALA A 1 90 ? -18.110 1.462 19.605 1.00 78.69 90 ALA A N 1
ATOM 734 C CA . ALA A 1 90 ? -18.074 2.910 19.806 1.00 78.69 90 ALA A CA 1
ATOM 735 C C . ALA A 1 90 ? -19.334 3.616 19.270 1.00 78.69 90 ALA A C 1
ATOM 737 O O . ALA A 1 90 ? -19.348 4.842 19.214 1.00 78.69 90 ALA A O 1
ATOM 738 N N . GLU A 1 91 ? -20.348 2.855 18.839 1.00 81.12 91 GLU A N 1
ATOM 739 C CA . GLU A 1 91 ? -21.581 3.341 18.198 1.00 81.12 91 GLU A CA 1
ATOM 740 C C . GLU A 1 91 ? -21.333 4.205 16.948 1.00 81.12 91 GLU A C 1
ATOM 742 O O . GLU A 1 91 ? -22.176 4.983 16.500 1.00 81.12 91 GLU A O 1
ATOM 747 N N . LEU A 1 92 ? -20.155 4.055 16.340 1.00 83.25 92 LEU A N 1
ATOM 748 C CA . LEU A 1 92 ? -19.789 4.722 15.104 1.00 83.25 92 LEU A CA 1
ATOM 749 C C . LEU A 1 92 ? -20.123 3.826 13.913 1.00 83.25 92 LEU A C 1
ATOM 751 O O . LEU A 1 92 ? -20.005 2.601 13.947 1.00 83.25 92 LEU A O 1
ATOM 755 N N . SER A 1 93 ? -20.499 4.461 12.805 1.00 88.56 93 SER A N 1
ATOM 756 C CA . SER A 1 93 ? -20.726 3.754 11.547 1.00 88.56 93 SER A CA 1
ATOM 757 C C . SER A 1 93 ? -19.470 2.986 11.120 1.00 88.56 93 SER A C 1
ATOM 759 O O . SER A 1 93 ? -18.390 3.563 11.000 1.00 88.56 93 SER A O 1
ATOM 761 N N . TRP A 1 94 ? -19.610 1.696 10.807 1.00 85.94 94 TRP A N 1
ATOM 762 C CA . TRP A 1 94 ? -18.510 0.874 10.286 1.00 85.94 94 TRP A CA 1
ATOM 763 C C . TRP A 1 94 ? -17.909 1.445 8.991 1.00 85.94 94 TRP A C 1
ATOM 765 O O . TRP A 1 94 ? -16.764 1.157 8.667 1.00 85.94 94 TRP A O 1
ATOM 775 N N . LYS A 1 95 ? -18.646 2.310 8.277 1.00 89.88 95 LYS A N 1
ATOM 776 C CA . LYS A 1 95 ? -18.176 3.003 7.069 1.00 89.88 95 LYS A CA 1
ATOM 777 C C . LYS A 1 95 ? -16.921 3.841 7.308 1.00 89.88 95 LYS A C 1
ATOM 779 O O . LYS A 1 95 ? -16.193 4.093 6.358 1.00 89.88 95 LYS A O 1
ATOM 784 N N . TRP A 1 96 ? -16.636 4.240 8.551 1.00 89.19 96 TRP A N 1
ATOM 785 C CA . TRP A 1 96 ? -15.382 4.922 8.880 1.00 89.19 96 TRP A CA 1
ATOM 786 C C . TRP A 1 96 ? -14.151 4.088 8.523 1.00 89.19 96 TRP A C 1
ATOM 788 O O . TRP A 1 96 ? -13.138 4.672 8.175 1.00 89.19 96 TRP A O 1
ATOM 798 N N . VAL A 1 97 ? -14.254 2.755 8.492 1.00 90.06 97 VAL A N 1
ATOM 799 C CA . VAL A 1 97 ? -13.190 1.867 7.993 1.00 90.06 97 VAL A CA 1
ATOM 800 C C . VAL A 1 97 ? -12.759 2.208 6.564 1.00 90.06 97 VAL A C 1
ATOM 802 O O . VAL A 1 97 ? -11.590 2.051 6.232 1.00 90.06 97 VAL A O 1
ATOM 805 N N . LEU A 1 98 ? -13.658 2.739 5.729 1.00 90.31 98 LEU A N 1
ATOM 806 C CA . LEU A 1 98 ? -13.322 3.155 4.366 1.00 90.31 98 LEU A CA 1
ATOM 807 C C . LEU A 1 98 ? -12.330 4.326 4.328 1.00 90.31 98 LEU A C 1
ATOM 809 O O . LEU A 1 98 ? -11.725 4.560 3.286 1.00 90.31 98 LEU A O 1
ATOM 813 N N . SER A 1 99 ? -12.104 5.037 5.442 1.00 89.19 99 SER A N 1
ATOM 814 C CA . SER A 1 99 ? -11.044 6.044 5.487 1.00 89.19 99 SER A CA 1
ATOM 815 C C . SER A 1 99 ? -9.674 5.429 5.213 1.00 89.19 99 SER A C 1
ATOM 817 O O . SER A 1 99 ? -8.834 6.131 4.675 1.00 89.19 99 SER A O 1
ATOM 819 N N . LEU A 1 100 ? -9.460 4.132 5.477 1.00 88.88 100 LEU A N 1
ATOM 820 C CA . LEU A 1 100 ? -8.207 3.422 5.188 1.00 88.88 100 LEU A CA 1
ATOM 821 C C . LEU A 1 100 ? -7.792 3.460 3.706 1.00 88.88 100 LEU A C 1
ATOM 823 O O . LEU A 1 100 ? -6.604 3.341 3.425 1.00 88.88 100 LEU A O 1
ATOM 827 N N . PHE A 1 101 ? -8.731 3.662 2.771 1.00 88.38 101 PHE A N 1
ATOM 828 C CA . PHE A 1 101 ? -8.416 3.830 1.344 1.00 88.38 101 PHE A CA 1
ATOM 829 C C . PHE A 1 101 ? -7.700 5.149 1.037 1.00 88.38 101 PHE A C 1
ATOM 831 O O . PHE A 1 101 ? -7.109 5.292 -0.030 1.00 88.38 101 PHE A O 1
ATOM 838 N N . ILE A 1 102 ? -7.744 6.112 1.960 1.00 90.50 102 ILE A N 1
ATOM 839 C CA . ILE A 1 102 ? -6.971 7.345 1.870 1.00 90.50 102 ILE A CA 1
ATOM 840 C C . ILE A 1 102 ? -5.621 7.073 2.542 1.00 90.50 102 ILE A C 1
ATOM 842 O O . ILE A 1 102 ? -5.569 6.982 3.775 1.00 90.50 102 ILE A O 1
ATOM 846 N N . PRO A 1 103 ? -4.523 6.948 1.777 1.00 83.81 103 PRO A N 1
ATOM 847 C CA . PRO A 1 103 ? -3.217 6.674 2.359 1.00 83.81 103 PRO A CA 1
ATOM 848 C C . PRO A 1 103 ? -2.822 7.804 3.325 1.00 83.81 103 PRO A C 1
ATOM 850 O O . PRO A 1 103 ? -3.206 8.961 3.137 1.00 83.81 103 PRO A O 1
ATOM 853 N N . TYR A 1 104 ? -2.058 7.470 4.369 1.00 83.56 104 TYR A N 1
ATOM 854 C CA . TYR A 1 104 ? -1.592 8.372 5.438 1.00 83.56 104 TYR A CA 1
ATOM 855 C C . TYR A 1 104 ? -2.696 8.944 6.343 1.00 83.56 104 TYR A C 1
ATOM 857 O O . TYR A 1 104 ? -2.760 8.638 7.535 1.00 83.56 104 TYR A O 1
ATOM 865 N N . ILE A 1 105 ? -3.572 9.784 5.791 1.00 88.06 105 ILE A N 1
ATOM 866 C CA . ILE A 1 105 ? -4.570 10.558 6.543 1.00 88.06 105 ILE A CA 1
ATOM 867 C C . ILE A 1 105 ? -5.692 9.646 7.053 1.00 88.06 105 ILE A C 1
ATOM 869 O O . ILE A 1 105 ? -6.189 9.806 8.170 1.00 88.06 105 ILE A O 1
ATOM 873 N N . GLY A 1 106 ? -6.075 8.659 6.249 1.00 88.50 106 GLY A N 1
ATOM 874 C CA . GLY A 1 106 ? -7.150 7.724 6.534 1.00 88.50 106 GLY A CA 1
ATOM 875 C C . GLY A 1 106 ? -7.013 6.955 7.847 1.00 88.50 106 GLY A C 1
ATOM 876 O O . GLY A 1 106 ? -7.916 7.037 8.690 1.00 88.50 106 GLY A O 1
ATOM 877 N N . PRO A 1 107 ? -5.897 6.230 8.051 1.00 88.12 107 PRO A N 1
ATOM 878 C CA . PRO A 1 107 ? -5.612 5.532 9.301 1.00 88.12 107 PRO A CA 1
ATOM 879 C C . PRO A 1 107 ? -5.514 6.469 10.510 1.00 88.12 107 PRO A C 1
ATOM 881 O O . PRO A 1 107 ? -6.016 6.127 11.578 1.00 88.12 107 PRO A O 1
ATOM 884 N N . LEU A 1 108 ? -4.938 7.669 10.351 1.00 89.75 108 LEU A N 1
ATOM 885 C CA . LEU A 1 108 ? -4.842 8.664 11.430 1.00 89.75 108 LEU A CA 1
ATOM 886 C C . LEU A 1 108 ? -6.227 9.110 11.917 1.00 89.75 108 LEU A C 1
ATOM 888 O O . LEU A 1 108 ? -6.498 9.105 13.120 1.00 89.75 108 LEU A O 1
ATOM 892 N N . ILE A 1 109 ? -7.134 9.438 10.991 1.00 89.75 109 ILE A N 1
ATOM 893 C CA . ILE A 1 109 ? -8.522 9.794 11.322 1.00 89.75 109 ILE A CA 1
ATOM 894 C C . ILE A 1 109 ? -9.212 8.640 12.055 1.00 89.75 109 ILE A C 1
ATOM 896 O O . ILE A 1 109 ? -9.929 8.864 13.036 1.00 89.75 109 ILE A O 1
ATOM 900 N N . LEU A 1 110 ? -8.989 7.406 11.598 1.00 89.31 110 LEU A N 1
ATOM 901 C CA . LEU A 1 110 ? -9.585 6.218 12.192 1.00 89.31 110 LEU A CA 1
ATOM 902 C C . LEU A 1 110 ? -9.116 6.024 13.641 1.00 89.31 110 LEU A C 1
ATOM 904 O O . LEU A 1 110 ? -9.951 5.876 14.534 1.00 89.31 110 LEU A O 1
ATOM 908 N N . VAL A 1 111 ? -7.804 6.103 13.891 1.00 88.50 111 VAL A N 1
ATOM 909 C CA . VAL A 1 111 ? -7.206 5.989 15.234 1.00 88.50 111 VAL A CA 1
ATOM 910 C C . VAL A 1 111 ? -7.799 7.024 16.189 1.00 88.50 111 VAL A C 1
ATOM 912 O O . VAL A 1 111 ? -8.197 6.666 17.294 1.00 88.50 111 VAL A O 1
ATOM 915 N N . ILE A 1 112 ? -7.958 8.277 15.752 1.00 87.56 112 ILE A N 1
ATOM 916 C CA . ILE A 1 112 ? -8.567 9.339 16.570 1.00 87.56 112 ILE A CA 1
ATOM 917 C C . ILE A 1 112 ? -10.039 9.025 16.894 1.00 87.56 112 ILE A C 1
ATOM 919 O O . ILE A 1 112 ? -10.497 9.242 18.018 1.00 87.56 112 ILE A O 1
ATOM 923 N N . LYS A 1 113 ? -10.808 8.508 15.926 1.00 84.62 113 LYS A N 1
ATOM 924 C CA . LYS A 1 113 ? -12.231 8.168 16.117 1.00 84.62 113 LYS A CA 1
ATOM 925 C C . LYS A 1 113 ? -12.433 7.010 17.091 1.00 84.62 113 LYS A C 1
ATOM 927 O O . LYS A 1 113 ? -13.358 7.061 17.900 1.00 84.62 113 LYS A O 1
ATOM 932 N N . LEU A 1 114 ? -11.556 6.010 17.058 1.00 82.00 114 LEU A N 1
ATOM 933 C CA . LEU A 1 114 ? -11.613 4.815 17.910 1.00 82.00 114 LEU A CA 1
ATOM 934 C C . LEU A 1 114 ? -11.436 5.119 19.414 1.00 82.00 114 LEU A C 1
ATOM 936 O O . LEU A 1 114 ? -11.792 4.295 20.269 1.00 82.00 114 LEU A O 1
ATOM 940 N N . CYS A 1 115 ? -10.936 6.314 19.739 1.00 75.25 115 CYS A N 1
ATOM 941 C CA . CYS A 1 115 ? -10.755 6.811 21.103 1.00 75.25 115 CYS A CA 1
ATOM 942 C C . CYS A 1 115 ? -12.017 7.396 21.734 1.00 75.25 115 CYS A C 1
ATOM 944 O O . CYS A 1 115 ? -12.056 7.545 22.957 1.00 75.25 115 CYS A O 1
ATOM 946 N N . LYS A 1 116 ? -13.050 7.727 20.948 1.00 68.62 116 LYS A N 1
ATOM 947 C CA . LYS A 1 116 ? -14.329 8.140 21.530 1.00 68.62 116 LYS A CA 1
ATOM 948 C C . LYS A 1 116 ? -14.974 6.935 22.232 1.00 68.62 116 LYS A C 1
ATOM 950 O O . LYS A 1 116 ? -15.024 5.826 21.693 1.00 68.62 116 LYS A O 1
ATOM 955 N N . SER A 1 117 ? -15.398 7.132 23.479 1.00 54.38 117 SER A N 1
ATOM 956 C CA . SER A 1 117 ? -16.212 6.163 24.222 1.00 54.38 117 SER A CA 1
ATOM 957 C C . SER A 1 117 ? -17.520 5.931 23.468 1.00 54.38 117 SER A C 1
ATOM 959 O O . SER A 1 117 ? -18.163 6.913 23.116 1.00 54.38 117 SER A O 1
ATOM 961 N N . GLY A 1 118 ? -17.896 4.670 23.230 1.00 54.16 118 GLY A N 1
ATOM 962 C CA . GLY A 1 118 ? -19.295 4.333 22.950 1.00 54.16 118 GLY A CA 1
ATOM 963 C C . GLY A 1 118 ? -20.072 4.536 24.243 1.00 54.16 118 GLY A C 1
ATOM 964 O O . GLY A 1 118 ? -19.59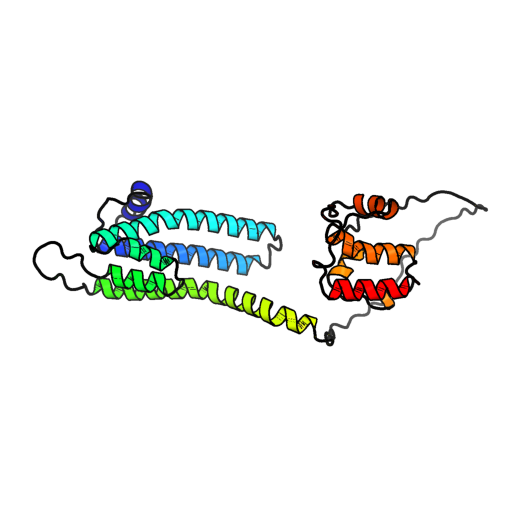0 4.127 25.305 1.00 54.16 118 GLY A O 1
ATOM 965 N N . ASP A 1 119 ? -21.174 5.266 24.169 1.00 50.28 119 ASP A N 1
ATOM 966 C CA . ASP A 1 119 ? -21.890 5.775 25.332 1.00 50.28 119 ASP A CA 1
ATOM 967 C C . ASP A 1 119 ? -22.969 4.766 25.728 1.00 50.28 119 ASP A C 1
ATOM 969 O O . ASP A 1 119 ? -24.146 4.954 25.454 1.00 50.28 119 ASP A O 1
ATOM 973 N N . LEU A 1 120 ? -22.567 3.655 26.353 1.00 45.41 120 LEU A N 1
ATOM 974 C CA . LEU A 1 120 ? -23.523 2.739 26.971 1.00 45.41 120 LEU A CA 1
ATOM 975 C C . LEU A 1 120 ? -23.199 2.537 28.456 1.00 45.41 120 LEU A C 1
ATOM 977 O O . LEU A 1 120 ? -22.217 1.899 28.831 1.00 45.41 120 LEU A O 1
ATOM 981 N N . GLU A 1 121 ? -24.114 3.120 29.237 1.00 42.66 121 GLU A N 1
ATOM 982 C CA . GLU A 1 121 ? -24.417 2.998 30.668 1.00 42.66 121 GLU A CA 1
ATOM 983 C C . GLU A 1 121 ? -23.694 3.929 31.669 1.00 42.66 121 GLU A C 1
ATOM 985 O O . GLU A 1 121 ? -22.569 3.714 32.109 1.00 42.66 121 GLU A O 1
ATOM 990 N N . CYS A 1 122 ? -24.455 4.962 32.071 1.00 42.88 122 CYS A N 1
ATOM 991 C CA . CYS A 1 122 ? -24.389 5.764 33.299 1.00 42.88 122 CYS A CA 1
ATOM 992 C C . CYS A 1 122 ? -23.011 6.305 33.725 1.00 42.88 122 CYS A C 1
ATOM 994 O O . CYS A 1 122 ? -22.360 5.802 34.640 1.00 42.88 122 CYS A O 1
ATOM 996 N N . GLY A 1 123 ? -22.651 7.453 33.150 1.00 44.03 123 GLY A N 1
ATOM 997 C CA . GLY A 1 123 ? -21.594 8.326 33.654 1.00 44.03 123 GLY A CA 1
ATOM 998 C C . GLY A 1 123 ? -20.509 8.525 32.614 1.00 44.03 123 GLY A C 1
ATOM 999 O O . GLY A 1 123 ? -19.652 7.666 32.448 1.00 44.03 123 GLY A O 1
ATOM 1000 N N . THR A 1 124 ? -20.553 9.677 31.939 1.00 45.41 124 THR A N 1
ATOM 1001 C CA . THR A 1 124 ? -19.595 10.162 30.932 1.00 45.41 124 THR A CA 1
ATOM 1002 C C . THR A 1 124 ? -18.185 9.609 31.159 1.00 45.41 124 THR A C 1
ATOM 1004 O O . THR A 1 124 ? -17.401 10.166 31.938 1.00 45.41 124 THR A O 1
ATOM 1007 N N . SER A 1 125 ? -17.852 8.493 30.506 1.00 54.84 125 SER A N 1
ATOM 1008 C CA . SER A 1 125 ? -16.526 7.899 30.633 1.00 54.84 125 SER A CA 1
ATOM 1009 C C . SER A 1 125 ? -15.569 8.767 29.830 1.00 54.84 125 SER A C 1
ATOM 1011 O O . SER A 1 125 ? -15.427 8.620 28.612 1.00 54.84 125 SER A O 1
ATOM 1013 N N . LYS A 1 126 ? -14.969 9.743 30.518 1.00 59.19 126 LYS A N 1
ATOM 1014 C CA . LYS A 1 126 ? -13.916 10.605 29.982 1.00 59.19 126 LYS A CA 1
ATOM 1015 C C . LYS A 1 126 ? -12.793 9.722 29.429 1.00 59.19 126 LYS A C 1
ATOM 1017 O O . LYS A 1 126 ? -12.474 8.681 30.009 1.00 59.19 126 LYS A O 1
ATOM 1022 N N . ALA A 1 127 ? -12.213 10.131 28.301 1.00 63.69 127 ALA A N 1
ATOM 1023 C CA . ALA A 1 127 ? -11.086 9.431 27.690 1.00 63.69 127 ALA A CA 1
ATOM 1024 C C . ALA A 1 127 ? -9.989 9.193 28.736 1.00 63.69 127 ALA A C 1
ATOM 1026 O O . ALA A 1 127 ? -9.613 10.105 29.479 1.00 63.69 127 ALA A O 1
ATOM 1027 N N . LYS A 1 128 ? -9.509 7.950 28.833 1.00 78.19 128 LYS A N 1
ATOM 1028 C CA . LYS A 1 128 ? -8.483 7.604 29.816 1.00 78.19 128 LYS A CA 1
ATOM 1029 C C . LYS A 1 128 ? -7.129 8.113 29.306 1.00 78.19 128 LYS A C 1
ATOM 1031 O O . LYS A 1 128 ? -6.901 8.083 28.099 1.00 78.19 128 LYS A O 1
ATOM 1036 N N . PRO A 1 129 ? -6.185 8.504 30.182 1.00 81.31 129 PRO A N 1
ATOM 1037 C CA . PRO A 1 129 ? -4.846 8.943 29.763 1.00 81.31 129 PRO A CA 1
ATOM 1038 C C . PRO A 1 129 ? -4.122 7.904 28.887 1.00 81.31 129 PRO A C 1
ATOM 1040 O O . PRO A 1 129 ? -3.393 8.264 27.968 1.00 81.31 129 PRO A O 1
ATOM 1043 N N . ILE A 1 130 ? -4.398 6.613 29.108 1.00 80.06 130 ILE A N 1
ATOM 1044 C CA . ILE A 1 130 ? -3.893 5.503 28.285 1.00 80.06 130 ILE A CA 1
ATOM 1045 C C . ILE A 1 130 ? -4.320 5.606 26.810 1.00 80.06 130 ILE A C 1
ATOM 1047 O O . ILE A 1 130 ? -3.551 5.222 25.935 1.00 80.06 130 ILE A O 1
ATOM 1051 N N . ASP A 1 131 ? -5.511 6.145 26.527 1.00 82.94 131 ASP A N 1
ATOM 1052 C CA . ASP A 1 131 ? -6.034 6.265 25.165 1.00 82.94 131 ASP A CA 1
ATOM 1053 C C . ASP A 1 131 ? -5.228 7.306 24.378 1.00 82.94 131 ASP A C 1
ATOM 1055 O O . ASP A 1 131 ? -4.878 7.064 23.230 1.00 82.94 131 ASP A O 1
ATOM 1059 N N . TYR A 1 132 ? -4.849 8.421 25.011 1.00 85.19 132 TYR A N 1
ATOM 1060 C CA . TYR A 1 132 ? -4.013 9.451 24.383 1.00 85.19 132 TYR A CA 1
ATOM 1061 C C . TYR A 1 132 ? -2.598 8.952 24.088 1.00 85.19 132 TYR A C 1
ATOM 1063 O O . TYR A 1 132 ? -2.077 9.188 23.000 1.00 85.19 132 TYR A O 1
ATOM 1071 N N . ILE A 1 133 ? -1.991 8.223 25.030 1.00 88.44 133 ILE A N 1
ATOM 1072 C CA . ILE A 1 133 ? -0.670 7.615 24.823 1.00 88.44 133 ILE A CA 1
ATOM 1073 C C . ILE A 1 133 ? -0.733 6.629 23.653 1.00 88.44 133 ILE A C 1
ATOM 1075 O O . ILE A 1 133 ? 0.122 6.665 22.771 1.00 88.44 133 ILE A O 1
ATOM 1079 N N . ALA A 1 134 ? -1.771 5.789 23.604 1.00 86.19 134 ALA A N 1
ATOM 1080 C CA . ALA A 1 134 ? -1.950 4.832 22.521 1.00 86.19 134 ALA A CA 1
ATOM 1081 C C . ALA A 1 134 ? -2.116 5.520 21.153 1.00 86.19 134 ALA A C 1
ATOM 1083 O O . ALA A 1 134 ? -1.506 5.065 20.187 1.00 86.19 134 ALA A O 1
ATOM 1084 N N . ILE A 1 135 ? -2.853 6.639 21.068 1.00 84.75 135 ILE A N 1
ATOM 1085 C CA . ILE A 1 135 ? -2.972 7.444 19.836 1.00 84.75 135 ILE A CA 1
ATOM 1086 C C . ILE A 1 135 ? -1.608 7.920 19.370 1.00 84.75 135 ILE A C 1
ATOM 1088 O O . ILE A 1 135 ? -1.272 7.728 18.205 1.00 84.75 135 ILE A O 1
ATOM 1092 N N . VAL A 1 136 ? -0.845 8.565 20.255 1.00 91.12 136 VAL A N 1
ATOM 1093 C CA . VAL A 1 136 ? 0.449 9.151 19.895 1.00 91.12 136 VAL A CA 1
ATOM 1094 C C . VAL A 1 136 ? 1.385 8.053 19.406 1.00 91.12 136 VAL A C 1
ATOM 1096 O O . VAL A 1 136 ? 1.933 8.170 18.316 1.00 91.12 136 VAL A O 1
ATOM 1099 N N . VAL A 1 137 ? 1.492 6.945 20.143 1.00 92.62 137 VAL A N 1
ATOM 1100 C CA . VAL A 1 137 ? 2.360 5.822 19.763 1.00 92.62 137 VAL A CA 1
ATOM 1101 C C . VAL A 1 137 ? 1.921 5.197 18.438 1.00 92.62 137 VAL A C 1
ATOM 1103 O O . VAL A 1 137 ? 2.751 5.018 17.553 1.00 92.62 137 VAL A O 1
ATOM 1106 N N . CYS A 1 138 ? 0.630 4.908 18.253 1.00 89.38 138 CYS A N 1
ATOM 1107 C CA . CYS A 1 138 ? 0.142 4.338 16.995 1.00 89.38 138 CYS A CA 1
ATOM 1108 C C . CYS A 1 138 ? 0.335 5.307 15.825 1.00 89.38 138 CYS A C 1
ATOM 1110 O O . CYS A 1 138 ? 0.723 4.880 14.746 1.00 89.38 138 CYS A O 1
ATOM 1112 N N . SER A 1 139 ? 0.114 6.605 16.034 1.00 90.38 139 SER A N 1
ATOM 1113 C CA . SER A 1 139 ? 0.310 7.622 14.996 1.00 90.38 139 SER A CA 1
ATOM 1114 C C . SER A 1 139 ? 1.779 7.714 14.591 1.00 90.38 139 SER A C 1
ATOM 1116 O O . SER A 1 139 ? 2.074 7.749 13.402 1.00 90.38 139 SER A O 1
ATOM 1118 N N . LEU A 1 140 ? 2.702 7.674 15.559 1.00 93.31 140 LEU A N 1
ATOM 1119 C CA . LEU A 1 140 ? 4.141 7.632 15.293 1.00 93.31 140 LEU A CA 1
ATOM 1120 C C . LEU A 1 140 ? 4.543 6.368 14.524 1.00 93.31 140 LEU A C 1
ATOM 1122 O O . LEU A 1 140 ? 5.289 6.472 13.558 1.00 93.31 140 LEU A O 1
ATOM 1126 N N . LEU A 1 141 ? 4.018 5.195 14.896 1.00 91.94 141 LEU A N 1
ATOM 1127 C CA . LEU A 1 141 ? 4.287 3.935 14.189 1.00 91.94 141 LEU A CA 1
ATOM 1128 C C . LEU A 1 141 ? 3.723 3.925 12.763 1.00 91.94 141 LEU A C 1
ATOM 1130 O O . LEU A 1 141 ? 4.366 3.407 11.854 1.00 91.94 141 LEU A O 1
ATOM 1134 N N . ILE A 1 142 ? 2.540 4.506 12.558 1.00 88.69 142 ILE A N 1
ATOM 1135 C CA . ILE A 1 142 ? 1.923 4.643 11.235 1.00 88.69 142 ILE A CA 1
ATOM 1136 C C . ILE A 1 142 ? 2.767 5.578 10.360 1.00 88.69 142 ILE A C 1
ATOM 1138 O O . ILE A 1 142 ? 3.110 5.223 9.236 1.00 88.69 142 ILE A O 1
ATOM 1142 N N . VAL A 1 143 ? 3.145 6.751 10.879 1.00 90.81 143 VAL A N 1
ATOM 1143 C CA . VAL A 1 143 ? 3.994 7.714 10.157 1.00 90.81 143 VAL A CA 1
ATOM 1144 C C . VAL A 1 143 ? 5.359 7.106 9.839 1.00 90.81 143 VAL A C 1
ATOM 1146 O O . VAL A 1 143 ? 5.823 7.227 8.708 1.00 90.81 143 VAL A O 1
ATOM 1149 N N . PHE A 1 144 ? 5.977 6.412 10.797 1.00 91.38 144 PHE A N 1
ATOM 1150 C CA . PHE A 1 144 ? 7.254 5.732 10.601 1.00 91.38 144 PHE A CA 1
ATOM 1151 C C . PHE A 1 144 ? 7.164 4.652 9.519 1.00 91.38 144 PHE A C 1
ATOM 1153 O O . PHE A 1 144 ? 7.981 4.651 8.600 1.00 91.38 144 PHE A O 1
ATOM 1160 N N . GLY A 1 145 ? 6.146 3.789 9.574 1.00 87.62 145 GLY A N 1
ATOM 1161 C CA . GLY A 1 145 ? 5.938 2.745 8.571 1.00 87.62 145 GLY A CA 1
ATOM 1162 C C . GLY A 1 145 ? 5.758 3.325 7.173 1.00 87.62 145 GLY A C 1
ATOM 1163 O O . GLY A 1 145 ? 6.414 2.896 6.228 1.00 87.62 145 GLY A O 1
ATOM 1164 N N . TYR A 1 146 ? 4.956 4.383 7.046 1.00 85.44 146 TYR A N 1
ATOM 1165 C CA . TYR A 1 146 ? 4.792 5.056 5.764 1.00 85.44 146 TYR A CA 1
ATOM 1166 C C . TYR A 1 146 ? 6.039 5.807 5.287 1.00 85.44 146 TYR A C 1
ATOM 1168 O O . TYR A 1 146 ? 6.256 5.911 4.079 1.00 85.44 146 TYR A O 1
ATOM 1176 N N . SER A 1 147 ? 6.864 6.328 6.199 1.00 87.62 147 SER A N 1
ATOM 1177 C CA . SER A 1 147 ? 8.109 6.999 5.816 1.00 87.62 147 SER A CA 1
ATOM 1178 C C . SER A 1 147 ? 9.118 6.049 5.174 1.00 87.62 147 SER A C 1
ATOM 1180 O O . SER A 1 147 ? 9.908 6.512 4.364 1.00 87.62 147 SER A O 1
ATOM 1182 N N . GLN A 1 148 ? 9.051 4.738 5.448 1.00 82.12 148 GLN A N 1
ATOM 1183 C CA . GLN A 1 148 ? 9.923 3.753 4.792 1.00 82.12 148 GLN A CA 1
ATOM 1184 C C . GLN A 1 148 ? 9.601 3.595 3.298 1.00 82.12 148 GLN A C 1
ATOM 1186 O O . GLN A 1 148 ? 10.496 3.378 2.491 1.00 82.12 148 GLN A O 1
ATOM 1191 N N . GLY A 1 149 ? 8.328 3.725 2.908 1.00 74.69 149 GLY A N 1
ATOM 1192 C CA . GLY A 1 149 ? 7.908 3.641 1.503 1.00 74.69 149 GLY A CA 1
ATOM 1193 C C . GLY A 1 149 ? 8.090 4.943 0.716 1.00 74.69 149 GLY A C 1
ATOM 1194 O O . GLY A 1 149 ? 8.066 4.938 -0.514 1.00 74.69 149 GLY A O 1
ATOM 1195 N N . LEU A 1 150 ? 8.266 6.067 1.415 1.00 81.62 150 LEU A N 1
ATOM 1196 C CA . LEU A 1 150 ? 8.280 7.400 0.818 1.00 81.62 150 LEU A CA 1
ATOM 1197 C C . LEU A 1 150 ? 9.488 7.643 -0.118 1.00 81.62 150 LEU A C 1
ATOM 1199 O O . LEU A 1 150 ? 9.256 8.161 -1.211 1.00 81.62 150 LEU A O 1
ATOM 1203 N N . PRO A 1 151 ? 10.736 7.252 0.228 1.00 82.00 151 PRO A N 1
ATOM 1204 C CA . PRO A 1 151 ? 11.883 7.368 -0.673 1.00 82.00 151 PRO A CA 1
ATOM 1205 C C . PRO A 1 151 ? 11.668 6.623 -1.990 1.00 82.00 151 PRO A C 1
ATOM 1207 O O . PRO A 1 151 ? 11.805 7.228 -3.041 1.00 82.00 151 PRO A O 1
ATOM 1210 N N . TYR A 1 152 ? 11.189 5.375 -1.950 1.00 73.75 152 TYR A N 1
ATOM 1211 C CA . TYR A 1 152 ? 10.902 4.589 -3.156 1.00 73.75 152 TYR A CA 1
ATOM 1212 C C . TYR A 1 152 ? 9.855 5.244 -4.061 1.00 73.75 152 TYR A C 1
ATOM 1214 O O . TYR A 1 152 ? 9.992 5.251 -5.285 1.00 73.75 152 TYR A O 1
ATOM 1222 N N . MET A 1 153 ? 8.808 5.826 -3.473 1.00 77.50 153 MET A N 1
ATOM 1223 C CA . MET A 1 153 ? 7.803 6.565 -4.235 1.00 77.50 153 MET A CA 1
ATOM 1224 C C . MET A 1 153 ? 8.401 7.827 -4.873 1.00 77.50 153 MET A C 1
ATOM 1226 O O . MET A 1 153 ? 8.142 8.109 -6.037 1.00 77.50 153 MET A O 1
ATOM 1230 N N . PHE A 1 154 ? 9.222 8.589 -4.147 1.00 79.88 154 PHE A N 1
ATOM 1231 C CA . PHE A 1 154 ? 9.863 9.777 -4.712 1.00 79.88 154 PHE A CA 1
ATOM 1232 C C . PHE A 1 154 ? 10.932 9.441 -5.746 1.00 79.88 154 PHE A C 1
ATOM 1234 O O . PHE A 1 154 ? 11.019 10.150 -6.740 1.00 79.88 154 PHE A O 1
ATOM 1241 N N . ASP A 1 155 ? 11.711 8.383 -5.552 1.00 78.94 155 ASP A N 1
ATOM 1242 C CA . ASP A 1 155 ? 12.752 7.959 -6.485 1.00 78.94 155 ASP A CA 1
ATOM 1243 C C . ASP A 1 155 ? 12.141 7.417 -7.771 1.00 78.94 155 ASP A C 1
ATOM 1245 O O . ASP A 1 155 ? 12.609 7.756 -8.851 1.00 78.94 155 ASP A O 1
ATOM 1249 N N . THR A 1 156 ? 11.033 6.676 -7.689 1.00 71.12 156 THR A N 1
ATOM 1250 C CA . THR A 1 156 ? 10.270 6.292 -8.884 1.00 71.12 156 THR A CA 1
ATOM 1251 C C . THR A 1 156 ? 9.679 7.513 -9.582 1.00 71.12 156 THR A C 1
ATOM 1253 O O . THR A 1 156 ? 9.854 7.648 -10.786 1.00 71.12 156 THR A O 1
ATOM 1256 N N . ILE A 1 157 ? 9.053 8.453 -8.867 1.00 82.56 157 ILE A N 1
ATOM 1257 C CA . ILE A 1 157 ? 8.526 9.687 -9.480 1.00 82.56 157 ILE A CA 1
ATOM 1258 C C . ILE A 1 157 ? 9.646 10.514 -10.122 1.00 82.56 157 ILE A C 1
ATOM 1260 O O . ILE A 1 157 ? 9.488 10.973 -11.249 1.00 82.56 157 ILE A O 1
ATOM 1264 N N . LYS A 1 158 ? 10.786 10.680 -9.443 1.00 80.31 158 LYS A N 1
ATOM 1265 C CA . LYS A 1 158 ? 11.967 11.366 -9.981 1.00 80.31 158 LYS A CA 1
ATOM 1266 C C . LYS A 1 158 ? 12.519 10.641 -11.194 1.00 80.31 158 LYS A C 1
ATOM 1268 O O . LYS A 1 158 ? 12.794 11.295 -12.187 1.00 80.31 158 LYS A O 1
ATOM 1273 N N . MET A 1 159 ? 12.627 9.315 -11.148 1.00 75.38 159 MET A N 1
ATOM 1274 C CA . MET A 1 159 ? 13.039 8.510 -12.292 1.00 75.38 159 MET A CA 1
ATOM 1275 C C . MET A 1 159 ? 12.093 8.763 -13.466 1.00 75.38 159 MET A C 1
ATOM 1277 O O . MET A 1 159 ? 12.555 9.133 -14.531 1.00 75.38 159 MET A O 1
ATOM 1281 N N . TRP A 1 160 ? 10.777 8.697 -13.265 1.00 72.75 160 TRP A N 1
ATOM 1282 C CA . TRP A 1 160 ? 9.784 8.994 -14.302 1.00 72.75 160 TRP A CA 1
ATOM 1283 C C . TRP A 1 160 ? 9.800 10.453 -14.789 1.00 72.75 160 TRP A C 1
ATOM 1285 O O . TRP A 1 160 ? 9.468 10.712 -15.943 1.00 72.75 160 TRP A O 1
ATOM 1295 N N . GLN A 1 161 ? 10.190 11.408 -13.944 1.00 81.25 161 GLN A N 1
ATOM 1296 C CA . GLN A 1 161 ? 10.262 12.831 -14.284 1.00 81.25 161 GLN A CA 1
ATOM 1297 C C . GLN A 1 161 ? 11.580 13.215 -14.979 1.00 81.25 161 GLN A C 1
ATOM 1299 O O . GLN A 1 161 ? 11.594 14.113 -15.818 1.00 81.25 161 GLN A O 1
ATOM 1304 N N . GLU A 1 162 ? 12.681 12.542 -14.653 1.00 69.75 162 GLU A N 1
ATOM 1305 C CA . GLU A 1 162 ? 14.032 12.816 -15.155 1.00 69.75 162 GLU A CA 1
ATOM 1306 C C . GLU A 1 162 ? 14.419 11.924 -16.347 1.00 69.75 162 GLU A C 1
ATOM 1308 O O . GLU A 1 162 ? 15.239 12.303 -17.181 1.00 69.75 162 GLU A O 1
ATOM 1313 N N . TYR A 1 163 ? 13.778 10.764 -16.491 1.00 63.72 163 TYR A N 1
ATOM 1314 C CA . TYR A 1 163 ? 13.905 9.898 -17.661 1.00 63.72 163 TYR A CA 1
ATOM 1315 C C . TYR A 1 163 ? 13.597 10.612 -18.997 1.00 63.72 163 TYR A C 1
ATOM 1317 O O . TYR A 1 163 ? 14.418 10.510 -19.911 1.00 63.72 163 TYR A O 1
ATOM 1325 N N . PRO A 1 164 ? 12.511 11.406 -19.146 1.00 66.38 164 PRO A N 1
ATOM 1326 C CA . PRO A 1 164 ? 12.242 12.101 -20.406 1.00 66.38 164 PRO A CA 1
ATOM 1327 C C . PRO A 1 164 ? 13.238 13.231 -20.728 1.00 66.38 164 PRO A C 1
ATOM 1329 O O . PRO A 1 164 ? 13.395 13.557 -21.903 1.00 66.38 164 PRO A O 1
ATOM 1332 N N . SER A 1 165 ? 13.925 13.826 -19.740 1.00 57.84 165 SER A N 1
ATOM 1333 C CA . SER A 1 165 ? 14.882 14.922 -19.980 1.00 57.84 165 SER A CA 1
ATOM 1334 C C . SER A 1 165 ? 16.277 14.421 -20.364 1.00 57.84 165 SER A C 1
ATOM 1336 O O . SER A 1 165 ? 16.872 14.966 -21.297 1.00 57.84 165 SER A O 1
ATOM 1338 N N . LYS A 1 166 ? 16.772 13.341 -19.740 1.00 54.81 166 LYS A N 1
ATOM 1339 C CA . LYS A 1 166 ? 18.064 12.713 -20.092 1.00 54.81 166 LYS A CA 1
ATOM 1340 C C . LYS A 1 166 ? 18.088 12.116 -21.499 1.00 54.81 166 LYS A C 1
ATOM 1342 O O . LYS A 1 166 ? 19.130 12.121 -22.137 1.00 54.81 166 LYS A O 1
ATOM 1347 N N . MET A 1 167 ? 16.936 11.691 -22.018 1.00 48.03 167 MET A N 1
ATOM 1348 C CA . MET A 1 167 ? 16.786 11.206 -23.397 1.00 48.03 167 MET A CA 1
ATOM 1349 C C . MET A 1 167 ? 16.876 12.327 -24.459 1.00 48.03 167 MET A C 1
ATOM 1351 O O . MET A 1 167 ? 16.984 12.044 -25.652 1.00 48.03 167 MET A O 1
ATOM 1355 N N . SER A 1 168 ? 16.774 13.601 -24.049 1.00 54.50 168 SER A N 1
ATOM 1356 C CA . SER A 1 168 ? 16.718 14.769 -24.947 1.00 54.50 168 SER A CA 1
ATOM 1357 C C . SER A 1 168 ? 18.002 15.607 -24.998 1.00 54.50 168 SER A C 1
ATOM 1359 O O . SER A 1 168 ? 18.109 16.480 -25.860 1.00 54.50 168 SER A O 1
ATOM 1361 N N . SER A 1 169 ? 18.967 15.346 -24.110 1.00 43.56 169 SER A N 1
ATOM 1362 C CA . SER A 1 169 ? 20.257 16.044 -24.084 1.00 43.56 169 SER A CA 1
ATOM 1363 C C . SER A 1 169 ? 21.313 15.281 -24.901 1.00 43.56 169 SER A C 1
ATOM 1365 O O . SER A 1 169 ? 21.507 14.098 -24.635 1.00 43.56 169 SER A O 1
ATOM 1367 N N . PRO A 1 170 ? 22.037 15.927 -25.838 1.00 49.94 170 PRO A N 1
ATOM 1368 C CA . PRO A 1 170 ? 23.098 15.291 -26.635 1.00 49.94 170 PRO A CA 1
ATOM 1369 C C . PRO A 1 170 ? 24.385 14.954 -25.858 1.00 49.94 170 PRO A C 1
ATOM 1371 O O . PRO A 1 170 ? 25.287 14.340 -26.415 1.00 49.94 170 PRO A O 1
ATOM 1374 N N . ASP A 1 171 ? 24.505 15.370 -24.595 1.00 42.28 171 ASP A N 1
ATOM 1375 C CA . ASP A 1 171 ? 25.767 15.344 -23.853 1.00 42.28 171 ASP A CA 1
ATOM 1376 C C . ASP A 1 171 ? 25.776 14.252 -22.772 1.00 42.28 171 ASP A C 1
ATOM 1378 O O . ASP A 1 171 ? 25.567 14.513 -21.588 1.00 42.28 171 ASP A O 1
ATOM 1382 N N . LEU A 1 172 ? 26.057 13.015 -23.178 1.00 41.62 172 LEU A N 1
ATOM 1383 C CA . LEU A 1 172 ? 26.553 11.964 -22.286 1.00 41.62 172 LEU A CA 1
ATOM 1384 C C . LEU A 1 172 ? 27.985 11.634 -22.718 1.00 41.62 172 LEU A C 1
ATOM 1386 O O . LEU A 1 172 ? 28.252 10.652 -23.400 1.00 41.62 172 LEU A O 1
ATOM 1390 N N . LYS A 1 173 ? 28.925 12.510 -22.344 1.00 37.31 173 LYS A N 1
ATOM 1391 C CA . LYS A 1 173 ? 30.350 12.177 -22.381 1.00 37.31 173 LYS A CA 1
ATOM 1392 C C . LYS A 1 173 ? 30.648 11.283 -21.185 1.00 37.31 173 LYS A C 1
ATOM 1394 O O . LYS A 1 173 ? 30.546 11.721 -20.042 1.00 37.31 173 LYS A O 1
ATOM 1399 N N . MET A 1 174 ? 30.997 10.035 -21.469 1.00 31.70 174 MET A N 1
ATOM 1400 C CA . MET A 1 174 ? 31.622 9.132 -20.510 1.00 31.70 174 MET A CA 1
ATOM 1401 C C . MET A 1 174 ? 33.014 9.686 -20.182 1.00 31.70 174 MET A C 1
ATOM 1403 O O . MET A 1 174 ? 33.955 9.531 -20.957 1.00 31.70 174 MET A O 1
ATOM 1407 N N . GLU A 1 175 ? 33.131 10.389 -19.058 1.00 31.08 175 GLU A N 1
ATOM 1408 C CA . GLU A 1 175 ? 34.419 10.707 -18.446 1.00 31.08 175 GLU A CA 1
ATOM 1409 C C . GLU A 1 175 ? 34.890 9.501 -17.623 1.00 31.08 175 GLU A C 1
ATOM 1411 O O . GLU A 1 175 ? 34.332 9.204 -16.572 1.00 31.08 175 GLU A O 1
ATOM 1416 N N . GLY A 1 176 ? 35.943 8.851 -18.127 1.00 29.75 176 GLY A N 1
ATOM 1417 C CA . GLY A 1 176 ? 37.031 8.283 -17.333 1.00 29.75 176 GLY A CA 1
ATOM 1418 C C . GLY A 1 176 ? 36.823 6.910 -16.696 1.00 29.75 176 GLY A C 1
ATOM 1419 O O . GLY A 1 176 ? 36.285 6.807 -15.604 1.00 29.75 176 GLY A O 1
ATOM 1420 N N . GLU A 1 177 ? 37.462 5.897 -17.280 1.00 25.25 177 GLU A N 1
ATOM 1421 C CA . GLU A 1 177 ? 38.580 5.242 -16.590 1.00 25.25 177 GLU A CA 1
ATOM 1422 C C . GLU A 1 177 ? 39.554 4.684 -17.634 1.00 25.25 177 GLU A C 1
ATOM 1424 O O . GLU A 1 177 ? 39.302 3.697 -18.319 1.00 25.25 177 GLU A O 1
ATOM 1429 N N . ASP A 1 178 ? 40.649 5.422 -17.795 1.00 29.53 178 ASP A N 1
ATOM 1430 C CA . ASP A 1 178 ? 41.825 5.039 -18.558 1.00 29.53 178 ASP A CA 1
ATOM 1431 C C . ASP A 1 178 ? 42.839 4.369 -17.611 1.00 29.53 178 ASP A C 1
ATOM 1433 O O . ASP A 1 178 ? 42.791 4.546 -16.390 1.00 29.53 178 ASP A O 1
ATOM 1437 N N . THR A 1 179 ? 43.816 3.691 -18.209 1.00 27.08 179 THR A N 1
ATOM 1438 C CA . THR A 1 179 ? 44.949 2.942 -17.630 1.00 27.08 179 THR A CA 1
ATOM 1439 C C . THR A 1 179 ? 44.688 1.466 -17.280 1.00 27.08 179 THR A C 1
ATOM 1441 O O . THR A 1 179 ? 44.117 1.121 -16.255 1.00 27.08 179 THR A O 1
ATOM 1444 N N . LEU A 1 180 ? 45.241 0.541 -18.072 1.00 26.41 180 LEU A N 1
ATOM 1445 C CA . LEU A 1 180 ? 46.646 0.151 -17.913 1.00 26.41 180 LEU A CA 1
ATOM 1446 C C . LEU A 1 180 ? 47.085 -0.779 -19.058 1.00 26.41 180 LEU A C 1
ATOM 1448 O O . LEU A 1 180 ? 46.576 -1.880 -19.242 1.00 26.41 180 LEU A O 1
ATOM 1452 N N . SER A 1 181 ? 48.082 -0.317 -19.803 1.00 30.80 181 SER A N 1
ATOM 1453 C CA . SER A 1 181 ? 48.887 -1.083 -20.751 1.00 30.80 181 SER A CA 1
ATOM 1454 C C . SER A 1 181 ? 49.467 -2.364 -20.138 1.00 30.80 181 SER A C 1
ATOM 1456 O O . SER A 1 181 ? 50.110 -2.291 -19.088 1.00 30.80 181 SER A O 1
ATOM 1458 N N . VAL A 1 182 ? 49.391 -3.487 -20.856 1.00 25.39 182 VAL A N 1
ATOM 1459 C CA . VAL A 1 182 ? 50.405 -4.548 -20.770 1.00 25.39 182 VAL A CA 1
ATOM 1460 C C . VAL A 1 182 ? 50.771 -4.981 -22.184 1.00 25.39 182 VAL A C 1
ATOM 1462 O O . VAL A 1 182 ? 50.017 -5.663 -22.871 1.00 25.39 182 VAL A O 1
ATOM 1465 N N . ASP A 1 183 ? 51.952 -4.54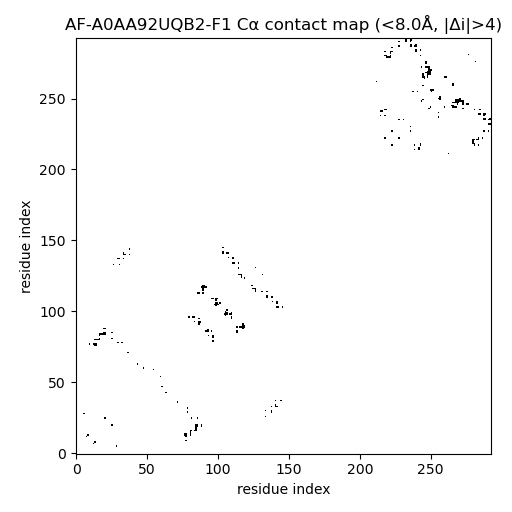0 -22.592 1.00 24.17 183 ASP A N 1
ATOM 1466 C CA . ASP A 1 183 ? 52.673 -4.999 -23.766 1.00 24.17 183 ASP A CA 1
ATOM 1467 C C . ASP A 1 183 ? 53.301 -6.385 -23.510 1.00 24.17 183 ASP A C 1
ATOM 1469 O O . ASP A 1 183 ? 53.850 -6.640 -22.440 1.00 24.17 183 ASP A O 1
ATOM 1473 N N . THR A 1 184 ? 53.347 -7.190 -24.576 1.00 25.30 184 THR A N 1
ATOM 1474 C CA . THR A 1 184 ? 54.289 -8.297 -24.866 1.00 25.30 184 THR A CA 1
ATOM 1475 C C . THR A 1 184 ? 54.249 -9.590 -24.015 1.00 25.30 184 THR A C 1
ATOM 1477 O O . THR A 1 184 ? 54.694 -9.620 -22.876 1.00 25.30 184 THR A O 1
ATOM 1480 N N . MET A 1 185 ? 53.898 -10.728 -24.639 1.00 21.48 185 MET A N 1
ATOM 1481 C CA . MET A 1 185 ? 54.837 -11.800 -25.067 1.00 21.48 185 MET A CA 1
ATOM 1482 C C . MET A 1 185 ? 54.139 -13.156 -25.303 1.00 21.48 185 MET A C 1
ATOM 1484 O O . MET A 1 185 ? 53.630 -13.784 -24.384 1.00 21.48 185 MET A O 1
ATOM 1488 N N . ALA A 1 186 ? 54.240 -13.612 -26.556 1.00 22.98 186 ALA A N 1
ATOM 1489 C CA . ALA A 1 186 ? 54.596 -14.966 -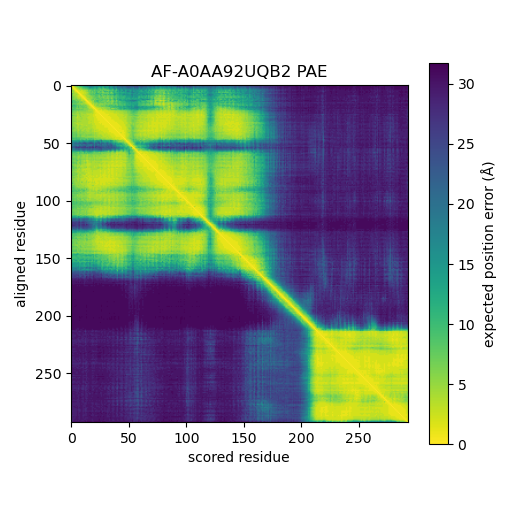26.989 1.00 22.98 186 ALA A CA 1
ATOM 1490 C C . ALA A 1 186 ? 53.886 -16.190 -26.373 1.00 22.98 186 ALA A C 1
ATOM 1492 O O . ALA A 1 186 ? 54.267 -16.666 -25.310 1.00 22.98 186 ALA A O 1
ATOM 1493 N N . VAL A 1 187 ? 53.058 -16.851 -27.192 1.00 24.86 187 VAL A N 1
ATOM 1494 C CA . VAL A 1 187 ? 53.151 -18.310 -27.383 1.00 24.86 187 VAL A CA 1
ATOM 1495 C C . VAL A 1 187 ? 53.030 -18.603 -28.880 1.00 24.86 187 VAL A C 1
ATOM 1497 O O . VAL A 1 187 ? 51.940 -18.639 -29.442 1.00 24.86 187 VAL A O 1
ATOM 1500 N N . ASN A 1 188 ? 54.186 -18.786 -29.519 1.00 25.45 188 ASN A N 1
ATOM 1501 C CA . ASN A 1 188 ? 54.298 -19.557 -30.752 1.00 25.45 188 ASN A CA 1
ATOM 1502 C C . ASN A 1 188 ? 53.968 -21.014 -30.431 1.00 25.45 188 ASN A C 1
ATOM 1504 O O . ASN A 1 188 ? 54.502 -21.544 -29.462 1.00 25.45 188 ASN A O 1
ATOM 1508 N N . ASN A 1 189 ? 53.196 -21.664 -31.295 1.00 30.03 189 ASN A N 1
ATOM 1509 C CA . ASN A 1 189 ? 53.450 -23.045 -31.680 1.00 30.03 189 ASN A CA 1
ATOM 1510 C C . ASN A 1 189 ? 53.035 -23.201 -33.141 1.00 30.03 189 ASN A C 1
ATOM 1512 O O . ASN A 1 189 ? 51.879 -23.000 -33.502 1.00 30.03 189 ASN A O 1
ATOM 1516 N N . GLN A 1 190 ? 54.027 -23.519 -33.961 1.00 25.53 190 GLN A N 1
ATOM 1517 C CA . GLN A 1 190 ? 53.910 -23.822 -35.372 1.00 25.53 190 GLN A CA 1
ATOM 1518 C C . GLN A 1 190 ? 54.581 -25.173 -35.589 1.00 25.53 190 GLN A C 1
ATOM 1520 O O . GLN A 1 190 ? 55.767 -25.282 -35.315 1.00 25.53 190 GLN A O 1
ATOM 1525 N N . GLU A 1 191 ? 53.796 -26.142 -36.050 1.00 27.61 191 GLU A N 1
ATOM 1526 C CA . GLU A 1 191 ? 54.111 -27.408 -36.738 1.00 27.61 191 GLU A CA 1
ATOM 1527 C C . GLU A 1 191 ? 52.743 -27.838 -37.326 1.00 27.61 191 GLU A C 1
ATOM 1529 O O . GLU A 1 191 ? 51.735 -27.722 -36.634 1.00 27.61 191 GLU A O 1
ATOM 1534 N N . ASP A 1 192 ? 52.521 -28.305 -38.550 1.00 24.86 192 ASP A N 1
ATOM 1535 C CA . ASP A 1 192 ? 53.304 -28.457 -39.769 1.00 24.86 192 ASP A CA 1
ATOM 1536 C C . ASP A 1 192 ? 52.294 -28.693 -40.924 1.00 24.86 192 ASP A C 1
ATOM 1538 O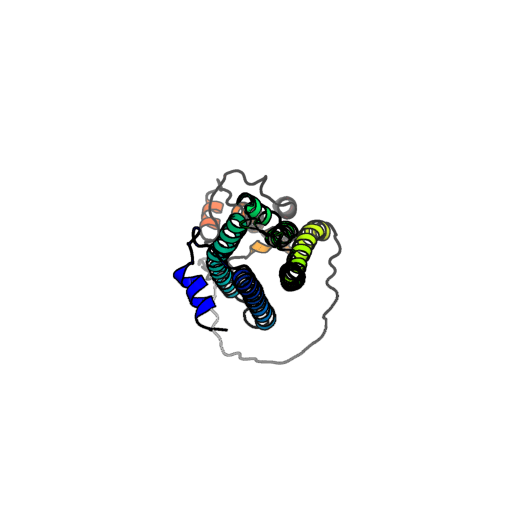 O . ASP A 1 192 ? 51.299 -29.395 -40.763 1.00 24.86 192 ASP A O 1
ATOM 1542 N N . ILE A 1 193 ? 52.562 -28.054 -42.067 1.00 27.31 193 ILE A N 1
ATOM 1543 C CA . ILE A 1 193 ? 52.415 -28.482 -43.477 1.00 27.31 193 ILE A CA 1
ATOM 1544 C C . ILE A 1 193 ? 51.266 -29.444 -43.877 1.00 27.31 193 ILE A C 1
ATOM 1546 O O . ILE A 1 193 ? 51.324 -30.640 -43.604 1.00 27.31 193 ILE A O 1
ATOM 1550 N N . ALA A 1 194 ? 50.364 -28.965 -44.750 1.00 26.61 194 ALA A N 1
ATOM 1551 C CA . ALA A 1 194 ? 50.152 -29.534 -46.097 1.00 26.61 194 ALA A CA 1
ATOM 1552 C C . ALA A 1 194 ? 49.294 -28.608 -46.985 1.00 26.61 194 ALA A C 1
ATOM 1554 O O . ALA A 1 194 ? 48.184 -28.218 -46.636 1.00 26.61 194 ALA A O 1
ATOM 1555 N N . GLU A 1 195 ? 49.849 -28.285 -48.148 1.00 26.09 195 GLU A N 1
ATOM 1556 C CA . GLU A 1 195 ? 49.314 -27.478 -49.245 1.00 26.09 195 GLU A CA 1
ATOM 1557 C C . GLU A 1 195 ? 48.528 -28.375 -50.225 1.00 26.09 195 GLU A C 1
ATOM 1559 O O . GLU A 1 195 ? 48.979 -29.478 -50.539 1.00 26.09 195 GLU A O 1
ATOM 1564 N N . SER A 1 196 ? 47.364 -27.928 -50.713 1.00 27.83 196 SER A N 1
ATOM 1565 C CA . SER A 1 196 ? 46.718 -28.469 -51.921 1.00 27.83 196 SER A CA 1
ATOM 1566 C C . SER A 1 196 ? 45.722 -27.463 -52.507 1.00 27.83 196 SER A C 1
ATOM 1568 O O . SER A 1 196 ? 44.823 -26.986 -51.819 1.00 27.83 196 SER A O 1
ATOM 1570 N N . ASP A 1 197 ? 45.908 -27.197 -53.797 1.00 28.23 197 ASP A N 1
ATOM 1571 C CA . ASP A 1 197 ? 45.228 -26.250 -54.683 1.00 28.23 197 ASP A CA 1
ATOM 1572 C C . ASP A 1 197 ? 43.708 -26.439 -54.882 1.00 28.23 197 ASP A C 1
ATOM 1574 O O . ASP A 1 197 ? 43.230 -27.560 -55.048 1.00 28.23 197 ASP A O 1
ATOM 1578 N N . GLY A 1 198 ? 43.023 -25.303 -55.092 1.00 26.39 198 GLY A N 1
ATOM 1579 C CA . GLY A 1 198 ? 42.050 -25.104 -56.185 1.00 26.39 198 GLY A CA 1
ATOM 1580 C C . GLY A 1 198 ? 40.564 -25.423 -55.932 1.00 26.39 198 GLY A C 1
ATOM 1581 O O . GLY A 1 198 ? 40.252 -26.281 -55.121 1.00 26.39 198 GLY A O 1
ATOM 1582 N N . PRO A 1 199 ? 39.625 -24.722 -56.605 1.00 37.41 199 PRO A N 1
ATOM 1583 C CA . PRO A 1 199 ? 38.516 -24.063 -55.917 1.00 37.41 199 PRO A CA 1
ATOM 1584 C C . PRO A 1 199 ? 37.124 -24.667 -56.174 1.00 37.41 199 PRO A C 1
ATOM 1586 O O . PRO A 1 199 ? 36.896 -25.344 -57.173 1.00 37.41 199 PRO A O 1
ATOM 1589 N N . ASP A 1 200 ? 36.200 -24.243 -55.308 1.00 25.39 200 ASP A N 1
ATOM 1590 C CA . ASP A 1 200 ? 34.801 -23.872 -55.580 1.00 25.39 200 ASP A CA 1
ATOM 1591 C C . ASP A 1 200 ? 33.704 -24.678 -54.855 1.00 25.39 200 ASP A C 1
ATOM 1593 O O . ASP A 1 200 ? 33.720 -25.902 -54.772 1.00 25.39 200 ASP A O 1
ATOM 1597 N N . GLU A 1 201 ? 32.761 -23.896 -54.325 1.00 36.53 201 GLU A N 1
ATOM 1598 C CA . GLU A 1 201 ? 31.458 -24.234 -53.741 1.00 36.53 201 GLU A CA 1
ATOM 1599 C C . GLU A 1 201 ? 31.385 -25.321 -52.649 1.00 36.53 201 GLU A C 1
ATOM 1601 O O . GLU A 1 201 ? 31.058 -26.484 -52.886 1.00 36.53 201 GLU A O 1
ATOM 1606 N N . SER A 1 202 ? 31.471 -24.897 -51.382 1.00 26.61 202 SER A N 1
ATOM 1607 C CA . SER A 1 202 ? 30.739 -25.588 -50.318 1.00 26.61 202 SER A CA 1
ATOM 1608 C C . SER A 1 202 ? 30.194 -24.614 -49.283 1.00 26.61 202 SER A C 1
ATOM 1610 O O . SER A 1 202 ? 30.935 -23.865 -48.651 1.00 26.61 202 SER A O 1
ATOM 1612 N N . VAL A 1 203 ? 28.876 -24.674 -49.126 1.00 44.50 203 VAL A N 1
ATOM 1613 C CA . VAL A 1 203 ? 28.070 -24.105 -48.049 1.00 44.50 203 VAL A CA 1
ATOM 1614 C C . VAL A 1 203 ? 28.758 -24.323 -46.700 1.00 44.50 203 VAL A C 1
ATOM 1616 O O . VAL A 1 203 ? 28.716 -25.418 -46.144 1.00 44.50 203 VAL A O 1
ATOM 1619 N N . THR A 1 204 ? 29.353 -23.270 -46.145 1.00 24.75 204 THR A N 1
ATOM 1620 C CA . THR A 1 204 ? 29.716 -23.255 -44.730 1.00 24.75 204 THR A CA 1
ATOM 1621 C C . THR A 1 204 ? 28.505 -22.751 -43.965 1.00 24.75 204 THR A C 1
ATOM 1623 O O . THR A 1 204 ? 28.296 -21.551 -43.799 1.00 24.75 204 THR A O 1
ATOM 1626 N N . THR A 1 205 ? 27.686 -23.690 -43.496 1.00 38.38 205 THR A N 1
ATOM 1627 C CA . THR A 1 205 ? 26.878 -23.490 -42.294 1.00 38.38 205 THR A CA 1
ATOM 1628 C C . THR A 1 205 ? 27.844 -23.239 -41.140 1.00 38.38 205 THR A C 1
ATOM 1630 O O . THR A 1 205 ? 28.290 -24.173 -40.473 1.00 38.38 205 THR A O 1
ATOM 1633 N N . THR A 1 206 ? 28.236 -21.982 -40.944 1.00 28.27 206 THR A N 1
ATOM 1634 C CA . THR A 1 206 ? 28.877 -21.559 -39.705 1.00 28.27 206 THR A CA 1
ATOM 1635 C C . THR A 1 206 ? 27.826 -21.632 -38.616 1.00 28.27 206 THR A C 1
ATOM 1637 O O . THR A 1 206 ? 26.797 -20.961 -38.684 1.00 28.27 206 THR A O 1
ATOM 1640 N N . ASN A 1 207 ? 28.091 -22.522 -37.665 1.00 36.09 207 ASN A N 1
ATOM 1641 C CA . ASN A 1 207 ? 27.366 -22.700 -36.421 1.00 36.09 207 ASN A CA 1
ATOM 1642 C C . ASN A 1 207 ? 26.941 -21.340 -35.858 1.00 36.09 207 ASN A C 1
ATOM 1644 O O . ASN A 1 207 ? 27.788 -20.509 -35.535 1.00 36.09 207 ASN A O 1
ATOM 1648 N N . VAL A 1 208 ? 25.624 -21.134 -35.807 1.00 36.75 208 VAL A N 1
ATOM 1649 C CA . VAL A 1 208 ? 24.980 -19.985 -35.177 1.00 36.75 208 VAL A CA 1
ATOM 1650 C C . VAL A 1 208 ? 25.227 -20.126 -33.684 1.00 36.75 208 VAL A C 1
ATOM 1652 O O . VAL A 1 208 ? 24.534 -20.870 -32.993 1.00 36.75 208 VAL A O 1
ATOM 1655 N N . ASP A 1 209 ? 26.280 -19.463 -33.221 1.00 36.19 209 ASP A N 1
ATOM 1656 C CA . ASP A 1 209 ? 26.424 -19.119 -31.818 1.00 36.19 209 ASP A CA 1
ATOM 1657 C C . ASP A 1 209 ? 25.255 -18.183 -31.493 1.00 36.19 209 ASP A C 1
ATOM 1659 O O . ASP A 1 209 ? 25.025 -17.183 -32.180 1.00 36.19 209 ASP A O 1
ATOM 1663 N N . SER A 1 210 ? 24.440 -18.588 -30.529 1.00 43.28 210 SER A N 1
ATOM 1664 C CA . SER A 1 210 ? 23.189 -17.952 -30.128 1.00 43.28 210 SER A CA 1
ATOM 1665 C C . SER A 1 210 ? 23.443 -16.576 -29.506 1.00 43.28 210 SER A C 1
ATOM 1667 O O . SER A 1 210 ? 23.402 -16.412 -28.290 1.00 43.28 210 SER A O 1
ATOM 1669 N N . ASN A 1 211 ? 23.714 -15.576 -30.343 1.00 48.94 211 ASN A N 1
ATOM 1670 C CA . ASN A 1 211 ? 23.589 -14.165 -29.997 1.00 48.94 211 ASN A CA 1
ATOM 1671 C C . ASN A 1 211 ? 22.138 -13.743 -30.262 1.00 48.94 211 ASN A C 1
ATOM 1673 O O . ASN A 1 211 ? 21.840 -13.083 -31.256 1.00 48.94 211 ASN A O 1
ATOM 1677 N N . ASP A 1 212 ? 21.227 -14.144 -29.372 1.00 56.72 212 ASP A N 1
ATOM 1678 C CA . ASP A 1 212 ? 19.775 -13.897 -29.477 1.00 56.72 212 ASP A CA 1
ATOM 1679 C C . ASP A 1 212 ? 19.384 -12.401 -29.559 1.00 56.72 212 ASP A C 1
ATOM 1681 O O . ASP A 1 212 ? 18.233 -12.080 -29.869 1.00 56.72 212 ASP A O 1
ATOM 1685 N N . ASP A 1 213 ? 20.343 -11.488 -29.355 1.00 67.06 213 ASP A N 1
ATOM 1686 C CA . ASP A 1 213 ? 20.145 -10.046 -29.182 1.00 67.06 213 ASP A CA 1
ATOM 1687 C C . ASP A 1 213 ? 21.006 -9.158 -30.115 1.00 67.06 213 ASP A C 1
ATOM 1689 O O . ASP A 1 213 ? 21.225 -7.983 -29.813 1.00 67.06 213 ASP A O 1
ATOM 1693 N N . GLU A 1 214 ? 21.487 -9.672 -31.256 1.00 80.94 214 GLU A N 1
ATOM 1694 C CA . GLU A 1 214 ? 22.453 -8.990 -32.155 1.00 80.94 214 GLU A CA 1
ATOM 1695 C C . GLU A 1 214 ? 22.112 -7.514 -32.477 1.00 80.94 214 GLU A C 1
ATOM 1697 O O . GLU A 1 214 ? 22.997 -6.658 -32.524 1.00 80.94 214 GLU A O 1
ATOM 1702 N N . TYR A 1 215 ? 20.823 -7.183 -32.619 1.00 90.06 215 TYR A N 1
ATOM 1703 C CA . TYR A 1 215 ? 20.348 -5.826 -32.926 1.00 90.06 215 TYR A CA 1
ATOM 1704 C C . TYR A 1 215 ? 19.416 -5.233 -31.858 1.00 90.06 215 TYR A C 1
ATOM 1706 O O . TYR A 1 215 ? 18.761 -4.216 -32.095 1.00 90.06 215 TYR A O 1
ATOM 1714 N N . ALA A 1 216 ? 19.355 -5.825 -30.658 1.00 88.12 216 ALA A N 1
ATOM 1715 C CA . ALA A 1 216 ? 18.498 -5.352 -29.562 1.00 88.12 216 ALA A CA 1
ATOM 1716 C C . ALA A 1 216 ? 18.779 -3.893 -29.168 1.00 88.12 216 ALA A C 1
ATOM 1718 O O . ALA A 1 216 ? 17.869 -3.146 -28.798 1.00 88.12 216 ALA A O 1
ATOM 1719 N N . TRP A 1 217 ? 20.033 -3.467 -29.315 1.00 89.62 217 TRP A N 1
ATOM 1720 C CA . TRP A 1 217 ? 20.480 -2.112 -29.016 1.00 89.62 217 TRP A CA 1
ATOM 1721 C C . TRP A 1 217 ? 19.781 -1.034 -29.865 1.00 89.62 217 TRP A C 1
ATOM 1723 O O . TRP A 1 217 ? 19.635 0.089 -29.381 1.00 89.62 217 TRP A O 1
ATOM 1733 N N . LEU A 1 218 ? 19.257 -1.362 -31.058 1.00 91.19 218 LEU A N 1
ATOM 1734 C CA . LEU A 1 218 ? 18.509 -0.426 -31.916 1.00 91.19 218 LEU A CA 1
ATOM 1735 C C . LEU A 1 218 ? 17.215 0.094 -31.277 1.00 91.19 218 LEU A C 1
ATOM 1737 O O . LEU A 1 218 ? 16.704 1.137 -31.687 1.00 91.19 218 LEU A O 1
ATOM 1741 N N . CYS A 1 219 ? 16.685 -0.626 -30.284 1.00 89.50 219 CYS A N 1
ATOM 1742 C CA . CYS A 1 219 ? 15.509 -0.212 -29.516 1.00 89.50 219 CYS A CA 1
ATOM 1743 C C . CYS A 1 219 ? 15.885 0.608 -28.267 1.00 89.50 219 CYS A C 1
ATOM 1745 O O . CYS A 1 219 ? 15.009 1.174 -27.619 1.00 89.50 219 CYS A O 1
ATOM 1747 N N . MET A 1 220 ? 17.174 0.656 -27.902 1.00 83.75 220 MET A N 1
ATOM 1748 C CA . MET A 1 220 ? 17.650 1.232 -26.637 1.00 83.75 220 MET A CA 1
ATOM 1749 C C . MET A 1 220 ? 18.526 2.481 -26.809 1.00 83.75 220 MET A C 1
ATOM 1751 O O . MET A 1 220 ? 18.493 3.351 -25.939 1.00 83.75 220 MET A O 1
ATOM 1755 N N . ARG A 1 221 ? 19.279 2.606 -27.911 1.00 91.44 221 ARG A N 1
ATOM 1756 C CA . ARG A 1 221 ? 20.131 3.773 -28.212 1.00 91.44 221 ARG A CA 1
ATOM 1757 C C . ARG A 1 221 ? 20.007 4.226 -29.666 1.00 91.44 221 ARG A C 1
ATOM 1759 O O . ARG A 1 221 ? 19.543 3.466 -30.513 1.00 91.44 221 ARG A O 1
ATOM 1766 N N . TYR A 1 222 ? 20.442 5.452 -29.956 1.00 89.88 222 TYR A N 1
ATOM 1767 C CA . TYR A 1 222 ? 20.560 5.928 -31.335 1.00 89.88 222 TYR A CA 1
ATOM 1768 C C . TYR A 1 222 ? 21.684 5.179 -32.064 1.00 89.88 222 TYR A C 1
ATOM 1770 O O . TYR A 1 222 ? 22.730 4.907 -31.470 1.00 89.88 222 TYR A O 1
ATOM 1778 N N . ALA A 1 223 ? 21.439 4.829 -33.325 1.00 90.19 223 ALA A N 1
ATOM 1779 C CA . ALA A 1 223 ? 22.462 4.312 -34.221 1.00 90.19 223 ALA A CA 1
ATOM 1780 C C . ALA A 1 223 ? 23.368 5.450 -34.686 1.00 90.19 223 ALA A C 1
ATOM 1782 O O . ALA A 1 223 ? 22.895 6.545 -35.001 1.00 90.19 223 ALA A O 1
ATOM 1783 N N . GLU A 1 224 ? 24.664 5.180 -34.718 1.00 91.69 224 GLU A N 1
ATOM 1784 C CA . GLU A 1 224 ? 25.672 6.093 -35.237 1.00 91.69 224 GLU A CA 1
ATOM 1785 C C . GLU A 1 224 ? 26.118 5.628 -36.634 1.00 91.69 224 GLU A C 1
ATOM 1787 O O . GLU A 1 224 ? 25.988 4.444 -36.950 1.00 91.69 224 GLU A O 1
ATOM 1792 N N . PRO A 1 225 ? 26.635 6.526 -37.495 1.00 89.62 225 PRO A N 1
ATOM 1793 C CA . PRO A 1 225 ? 27.164 6.163 -38.813 1.00 89.62 225 PRO A CA 1
ATOM 1794 C C . PRO A 1 225 ? 28.102 4.954 -38.783 1.00 89.62 225 PRO A C 1
ATOM 1796 O O . PRO A 1 225 ? 27.966 4.053 -39.602 1.00 89.62 225 PRO A O 1
ATOM 1799 N N . GLU A 1 226 ? 28.980 4.893 -37.784 1.00 89.31 226 GLU A N 1
ATOM 1800 C CA . GLU A 1 226 ? 29.960 3.821 -37.599 1.00 89.31 226 GLU A CA 1
ATOM 1801 C C . GLU A 1 226 ? 29.308 2.446 -37.363 1.00 89.31 226 GLU A C 1
ATOM 1803 O O . GLU A 1 226 ? 29.858 1.429 -37.777 1.00 89.31 226 GLU A O 1
ATOM 1808 N N . ASP A 1 227 ? 28.111 2.402 -36.758 1.00 89.75 227 ASP A N 1
ATOM 1809 C CA . ASP A 1 227 ? 27.351 1.160 -36.551 1.00 89.75 227 ASP A CA 1
ATOM 1810 C C . ASP A 1 227 ? 26.784 0.597 -37.871 1.00 89.75 227 ASP A C 1
ATOM 1812 O O . ASP A 1 227 ? 26.437 -0.586 -37.959 1.00 89.75 227 ASP A O 1
ATOM 1816 N N . LEU A 1 228 ? 26.630 1.463 -38.879 1.00 92.19 228 LEU A N 1
ATOM 1817 C CA . LEU A 1 228 ? 26.029 1.165 -40.183 1.00 92.19 228 LEU A CA 1
ATOM 1818 C C . LEU A 1 228 ? 27.087 1.051 -41.288 1.00 92.19 228 LEU A C 1
ATOM 1820 O O . LEU A 1 228 ? 26.871 0.379 -42.299 1.00 92.19 228 LEU A O 1
ATOM 1824 N N . GLU A 1 229 ? 28.243 1.684 -41.097 1.00 83.56 229 GLU A N 1
ATOM 1825 C CA . GLU A 1 229 ? 29.387 1.593 -41.989 1.00 83.56 229 GLU A CA 1
ATOM 1826 C C . GLU A 1 229 ? 29.879 0.142 -42.066 1.00 83.56 229 GLU A C 1
ATOM 1828 O O . GLU A 1 229 ? 30.088 -0.539 -41.065 1.00 83.56 229 GLU A O 1
ATOM 1833 N N . ASN A 1 230 ? 30.073 -0.345 -43.294 1.00 87.38 230 ASN A N 1
ATOM 1834 C CA . ASN A 1 230 ? 30.424 -1.735 -43.620 1.00 87.38 230 ASN A CA 1
ATOM 1835 C C . ASN A 1 230 ? 29.293 -2.767 -43.471 1.00 87.38 230 ASN A C 1
ATOM 1837 O O . ASN A 1 230 ? 29.545 -3.957 -43.669 1.00 87.38 230 ASN A O 1
ATOM 1841 N N . LYS A 1 231 ? 28.050 -2.347 -43.200 1.00 90.62 231 LYS A N 1
ATOM 1842 C CA . LYS A 1 231 ? 26.884 -3.233 -43.297 1.00 90.62 231 LYS A CA 1
ATOM 1843 C C . LYS A 1 231 ? 26.399 -3.347 -44.734 1.00 90.62 231 LYS A C 1
ATOM 1845 O O . LYS A 1 231 ? 26.285 -2.369 -45.467 1.00 90.62 231 LYS A O 1
ATOM 1850 N N . SER A 1 232 ? 26.092 -4.570 -45.146 1.00 93.19 232 SER A N 1
ATOM 1851 C CA . SER A 1 232 ? 25.450 -4.821 -46.431 1.00 93.19 232 SER A CA 1
ATOM 1852 C C . SER A 1 232 ? 24.006 -4.307 -46.429 1.00 93.19 232 SER A C 1
ATOM 1854 O O . SER A 1 232 ? 23.334 -4.306 -45.399 1.00 93.19 232 SER A O 1
ATOM 1856 N N . SER A 1 233 ? 23.470 -3.966 -47.605 1.00 89.62 233 SER A N 1
ATOM 1857 C CA . SER A 1 233 ? 22.054 -3.573 -47.760 1.00 89.62 233 SER A CA 1
ATOM 1858 C C . SER A 1 233 ? 21.085 -4.623 -47.179 1.00 89.62 233 SER A C 1
ATOM 1860 O O . SER A 1 233 ? 20.044 -4.295 -46.609 1.00 89.62 233 SER A O 1
ATOM 1862 N N . ARG A 1 234 ? 21.458 -5.912 -47.222 1.00 89.75 234 ARG A N 1
ATOM 1863 C CA . ARG A 1 234 ? 20.693 -6.992 -46.580 1.00 89.75 234 ARG A CA 1
ATOM 1864 C C . ARG A 1 234 ? 20.709 -6.894 -45.053 1.00 89.75 234 ARG A C 1
ATOM 1866 O O . ARG A 1 234 ? 19.658 -7.078 -44.443 1.00 89.75 234 ARG A O 1
ATOM 1873 N N . GLU A 1 235 ? 21.865 -6.637 -44.447 1.00 92.56 235 GLU A N 1
ATOM 1874 C CA . GLU A 1 235 ? 21.981 -6.451 -42.996 1.00 92.56 235 GLU A CA 1
ATOM 1875 C C . GLU A 1 235 ? 21.222 -5.207 -42.543 1.00 92.56 235 GLU A C 1
ATOM 1877 O O . GLU A 1 235 ? 20.436 -5.299 -41.608 1.00 92.56 235 GLU A O 1
ATOM 1882 N N . LEU A 1 236 ? 21.351 -4.085 -43.253 1.00 94.19 236 LEU A N 1
ATOM 1883 C CA . LEU A 1 236 ? 20.606 -2.859 -42.953 1.00 94.19 236 LEU A CA 1
ATOM 1884 C C . LEU A 1 236 ? 19.090 -3.090 -43.030 1.00 94.19 236 LEU A C 1
ATOM 1886 O O . LEU A 1 236 ? 18.353 -2.724 -42.111 1.00 94.19 236 LEU A O 1
ATOM 1890 N N . ARG A 1 237 ? 18.627 -3.841 -44.040 1.00 94.12 237 ARG A N 1
ATOM 1891 C CA . ARG A 1 237 ? 17.226 -4.272 -44.129 1.00 94.12 237 ARG A CA 1
ATOM 1892 C C . ARG A 1 237 ? 16.803 -5.106 -42.929 1.00 94.12 237 ARG A C 1
ATOM 1894 O O . ARG A 1 237 ? 15.697 -4.908 -42.425 1.00 94.12 237 ARG A O 1
ATOM 1901 N N . ILE A 1 238 ? 17.638 -6.027 -42.459 1.00 94.44 238 ILE A N 1
ATOM 1902 C CA . ILE A 1 238 ? 17.353 -6.808 -41.252 1.00 94.44 238 ILE A CA 1
ATOM 1903 C C . ILE A 1 238 ? 17.314 -5.894 -40.023 1.00 94.44 238 ILE A C 1
ATOM 1905 O O . ILE A 1 238 ? 16.341 -5.959 -39.280 1.00 94.44 238 ILE A O 1
ATOM 1909 N N . MET A 1 239 ? 18.288 -4.999 -39.851 1.00 94.62 239 MET A N 1
ATOM 1910 C CA . MET A 1 239 ? 18.380 -4.041 -38.742 1.00 94.62 239 MET A CA 1
ATOM 1911 C C . MET A 1 239 ? 17.139 -3.151 -38.649 1.00 94.62 239 MET A C 1
ATOM 1913 O O . MET A 1 239 ? 16.509 -3.066 -37.594 1.00 94.62 239 MET A O 1
ATOM 1917 N N . ARG A 1 240 ? 16.710 -2.549 -39.766 1.00 94.44 240 ARG A N 1
ATOM 1918 C CA . ARG A 1 240 ? 15.485 -1.739 -39.805 1.00 94.44 240 ARG A CA 1
ATOM 1919 C C . ARG A 1 240 ? 14.262 -2.569 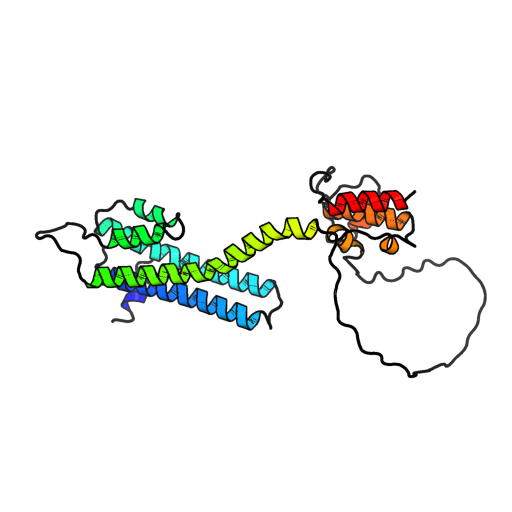-39.422 1.00 94.44 240 ARG A C 1
ATOM 1921 O O . ARG A 1 240 ? 13.431 -2.123 -38.635 1.00 94.44 240 ARG A O 1
ATOM 1928 N N . ASN A 1 241 ? 14.144 -3.782 -39.967 1.00 95.38 241 ASN A N 1
ATOM 1929 C CA . ASN A 1 241 ? 13.007 -4.666 -39.700 1.00 95.38 241 ASN A CA 1
ATOM 1930 C C . ASN A 1 241 ? 13.049 -5.305 -38.304 1.00 95.38 241 ASN A C 1
ATOM 1932 O O . ASN A 1 241 ? 11.997 -5.666 -37.783 1.00 95.38 241 ASN A O 1
ATOM 1936 N N . TYR A 1 242 ? 14.212 -5.369 -37.659 1.00 94.56 242 TYR A N 1
ATOM 1937 C CA . TYR A 1 242 ? 14.364 -5.866 -36.296 1.00 94.56 242 TYR A CA 1
ATOM 1938 C C . TYR A 1 242 ? 13.533 -5.036 -35.316 1.00 94.56 242 TYR A C 1
ATOM 1940 O O . TYR A 1 242 ? 12.802 -5.590 -34.497 1.00 94.56 242 TYR A O 1
ATOM 1948 N N . ILE A 1 243 ? 13.558 -3.709 -35.465 1.00 94.38 243 ILE A N 1
ATOM 1949 C CA . ILE A 1 243 ? 12.757 -2.783 -34.656 1.00 94.38 243 ILE A CA 1
ATOM 1950 C C . ILE A 1 243 ? 11.265 -3.123 -34.782 1.00 94.38 243 ILE A C 1
ATOM 1952 O O . ILE A 1 243 ? 10.579 -3.313 -33.784 1.00 94.38 243 ILE A O 1
ATOM 1956 N N . PHE A 1 244 ? 10.758 -3.303 -36.004 1.00 93.56 244 PHE A N 1
ATOM 1957 C CA . PHE A 1 244 ? 9.363 -3.702 -36.223 1.00 93.56 244 PHE A CA 1
ATOM 1958 C C . PHE A 1 244 ? 9.048 -5.094 -35.649 1.00 93.56 244 PHE A C 1
ATOM 1960 O O . PHE A 1 244 ? 7.963 -5.310 -35.104 1.00 93.56 244 PHE A O 1
ATOM 1967 N N . ALA A 1 245 ? 9.987 -6.039 -35.739 1.00 93.62 245 ALA A N 1
ATOM 1968 C CA . ALA A 1 245 ? 9.826 -7.385 -35.201 1.00 93.62 245 ALA A CA 1
ATOM 1969 C C . ALA A 1 245 ? 9.684 -7.377 -33.670 1.00 93.62 245 ALA A C 1
ATOM 1971 O O . ALA A 1 245 ? 8.856 -8.115 -33.137 1.00 93.62 245 ALA A O 1
ATOM 1972 N N . ARG A 1 246 ? 10.421 -6.510 -32.959 1.00 93.44 246 ARG A N 1
ATOM 1973 C CA . ARG A 1 246 ? 10.328 -6.360 -31.493 1.00 93.44 246 ARG A CA 1
ATOM 1974 C C . ARG A 1 246 ? 8.947 -5.917 -31.008 1.00 93.44 246 ARG A C 1
ATOM 1976 O O . ARG A 1 246 ? 8.552 -6.303 -29.913 1.00 93.44 246 ARG A O 1
ATOM 1983 N N . HIS A 1 247 ? 8.201 -5.193 -31.842 1.00 91.50 247 HIS A N 1
ATOM 1984 C CA . HIS A 1 247 ? 6.805 -4.798 -31.593 1.00 91.50 247 HIS A CA 1
ATOM 1985 C C . HIS A 1 247 ? 5.780 -5.787 -32.180 1.00 91.50 247 HIS A C 1
ATOM 1987 O O . HIS A 1 247 ? 4.589 -5.504 -32.261 1.00 91.50 247 HIS A O 1
ATOM 1993 N N . GLY A 1 248 ? 6.219 -6.966 -32.628 1.00 91.00 248 GLY A N 1
ATOM 1994 C CA . GLY A 1 248 ? 5.329 -8.009 -33.137 1.00 91.00 248 GLY A CA 1
ATOM 1995 C C . GLY A 1 248 ? 4.706 -7.695 -34.498 1.00 91.00 248 GLY A C 1
ATOM 1996 O O . GLY A 1 248 ? 3.583 -8.121 -34.786 1.00 91.00 248 GLY A O 1
ATOM 1997 N N . TYR A 1 249 ? 5.411 -6.956 -35.359 1.00 94.31 249 TYR A N 1
ATOM 1998 C CA . TYR A 1 249 ? 4.940 -6.669 -36.711 1.00 94.31 249 TYR A CA 1
ATOM 1999 C C . TYR A 1 249 ? 4.827 -7.934 -37.574 1.00 94.31 249 TYR A C 1
ATOM 2001 O O . TYR A 1 249 ? 5.738 -8.760 -37.619 1.00 94.31 249 TYR A O 1
ATOM 2009 N N . ILE A 1 250 ? 3.729 -8.071 -38.319 1.00 90.81 250 ILE A N 1
ATOM 2010 C CA . ILE A 1 250 ? 3.486 -9.190 -39.240 1.00 90.81 250 ILE A CA 1
ATOM 2011 C C . ILE A 1 250 ? 4.062 -8.865 -40.629 1.00 90.81 250 ILE A C 1
ATOM 2013 O O . ILE A 1 250 ? 3.436 -8.151 -41.419 1.00 90.81 250 ILE A O 1
ATOM 2017 N N . PHE A 1 251 ? 5.225 -9.436 -40.960 1.00 93.38 251 PHE A N 1
ATOM 2018 C CA . PHE A 1 251 ? 5.894 -9.203 -42.247 1.00 93.38 251 PHE A CA 1
ATOM 2019 C C . PHE A 1 251 ? 5.166 -9.851 -43.433 1.00 93.38 251 PHE A C 1
ATOM 2021 O O . PHE A 1 251 ? 4.796 -11.027 -43.413 1.00 93.38 251 PHE A O 1
ATOM 2028 N N . LYS A 1 252 ? 5.006 -9.096 -44.526 1.00 88.56 252 LYS A N 1
ATOM 2029 C CA . LYS A 1 252 ? 4.479 -9.624 -45.799 1.00 88.56 252 LYS A CA 1
ATOM 2030 C C . LYS A 1 252 ? 5.531 -10.376 -46.610 1.00 88.56 252 LYS A C 1
ATOM 2032 O O . LYS A 1 252 ? 5.163 -11.287 -47.343 1.00 88.56 252 LYS A O 1
ATOM 2037 N N . SER A 1 253 ? 6.801 -10.017 -46.467 1.00 90.12 253 SER A N 1
ATOM 2038 C CA . SER A 1 253 ? 7.897 -10.664 -47.184 1.00 90.12 253 SER A CA 1
ATOM 2039 C C . SER A 1 253 ? 8.264 -11.996 -46.530 1.00 90.12 253 SER A C 1
ATOM 2041 O O . SER A 1 253 ? 8.408 -12.076 -45.308 1.00 90.12 253 SER A O 1
ATOM 2043 N N . ASP A 1 254 ? 8.373 -13.041 -47.347 1.00 88.56 254 ASP A N 1
ATOM 2044 C CA . ASP A 1 254 ? 8.598 -14.418 -46.896 1.00 88.56 254 ASP A CA 1
ATOM 2045 C C . ASP A 1 254 ? 9.966 -14.581 -46.223 1.00 88.56 254 ASP A C 1
ATOM 2047 O O . ASP A 1 254 ? 10.074 -15.256 -45.203 1.00 88.56 254 ASP A O 1
ATOM 2051 N N . ASP A 1 255 ? 10.975 -13.885 -46.746 1.00 91.31 255 ASP A N 1
ATOM 2052 C CA . ASP A 1 255 ? 12.342 -13.864 -46.231 1.00 91.31 255 ASP A CA 1
ATOM 2053 C C . ASP A 1 255 ? 12.430 -13.304 -44.805 1.00 91.31 255 ASP A C 1
ATOM 2055 O O . ASP A 1 255 ? 13.038 -13.925 -43.939 1.00 91.31 255 ASP A O 1
ATOM 2059 N N . LEU A 1 256 ? 11.778 -12.171 -44.528 1.00 92.19 256 LEU A N 1
ATOM 2060 C CA . LEU A 1 256 ? 11.764 -11.559 -43.196 1.00 92.19 256 LEU A CA 1
ATOM 2061 C C . LEU A 1 256 ? 10.949 -12.383 -42.202 1.00 92.19 256 LEU A C 1
ATOM 2063 O O . LEU A 1 256 ? 11.356 -12.518 -41.053 1.00 92.19 256 LEU A O 1
ATOM 2067 N N . ARG A 1 257 ? 9.822 -12.972 -42.628 1.00 93.62 257 ARG A N 1
ATOM 2068 C CA . ARG A 1 257 ? 9.085 -13.900 -41.758 1.00 93.62 257 ARG A CA 1
ATOM 2069 C C . ARG A 1 257 ? 9.954 -15.087 -41.376 1.00 93.62 257 ARG A C 1
ATOM 2071 O O . ARG A 1 257 ? 10.051 -15.390 -40.197 1.00 93.62 257 ARG A O 1
ATOM 2078 N N . GLN A 1 258 ? 10.588 -15.730 -42.355 1.00 92.00 258 GLN A N 1
ATOM 2079 C CA . GLN A 1 258 ? 11.443 -16.884 -42.098 1.00 92.00 258 GLN A CA 1
ATOM 2080 C C . GLN A 1 258 ? 12.631 -16.514 -41.204 1.00 92.00 258 GLN A C 1
ATOM 2082 O O . GLN A 1 258 ? 12.929 -17.256 -40.274 1.00 92.00 258 GLN A O 1
ATOM 2087 N N . TYR A 1 259 ? 13.250 -15.356 -41.449 1.00 91.69 259 TYR A N 1
ATOM 2088 C CA . TYR A 1 259 ? 14.348 -14.844 -40.636 1.00 91.69 259 TYR A CA 1
ATOM 2089 C C . TYR A 1 259 ? 13.925 -14.601 -39.183 1.00 91.69 259 TYR A C 1
ATOM 2091 O O . TYR A 1 259 ? 14.582 -15.088 -38.276 1.00 91.69 259 TYR A O 1
ATOM 2099 N N . PHE A 1 260 ? 12.821 -13.890 -38.930 1.00 92.50 260 PHE A N 1
ATOM 2100 C CA . PHE A 1 260 ? 12.427 -13.558 -37.556 1.00 92.50 260 PHE A CA 1
ATOM 2101 C C . PHE A 1 260 ? 11.747 -14.710 -36.810 1.00 92.50 260 PHE A C 1
ATOM 2103 O O . PHE A 1 260 ? 11.866 -14.791 -35.592 1.00 92.50 260 PHE A O 1
ATOM 2110 N N . SER A 1 261 ? 11.086 -15.639 -37.509 1.00 91.06 261 SER A N 1
ATOM 2111 C CA . SER A 1 261 ? 10.479 -16.829 -36.895 1.00 91.06 261 SER A CA 1
ATOM 2112 C C . SER A 1 261 ? 11.488 -17.807 -36.289 1.00 91.06 261 SER A C 1
ATOM 2114 O O . SER A 1 261 ? 11.064 -18.727 -35.596 1.00 91.06 261 SER A O 1
ATOM 2116 N N . GLN A 1 262 ? 12.790 -17.630 -36.538 1.00 90.50 262 GLN A N 1
ATOM 2117 C CA . GLN A 1 262 ? 13.833 -18.421 -35.885 1.00 90.50 262 GLN A CA 1
ATOM 2118 C C . GLN A 1 262 ? 14.129 -17.960 -34.447 1.00 90.50 262 GLN A C 1
ATOM 2120 O O . GLN A 1 262 ? 14.750 -18.711 -33.704 1.00 90.50 262 GLN A O 1
ATOM 2125 N N . TYR A 1 263 ? 13.710 -16.747 -34.060 1.00 86.75 263 TYR A N 1
ATOM 2126 C CA . TYR A 1 263 ? 13.963 -16.194 -32.729 1.00 86.75 263 TYR A CA 1
ATOM 2127 C C . TYR A 1 263 ? 12.773 -16.421 -31.794 1.00 86.75 263 TYR A C 1
ATOM 2129 O O . TYR A 1 263 ? 11.644 -16.039 -32.111 1.00 86.75 263 TYR A O 1
ATOM 2137 N N . ASP A 1 264 ? 13.042 -16.933 -30.592 1.00 90.19 264 ASP A N 1
ATOM 2138 C CA . ASP A 1 264 ? 12.015 -17.220 -29.579 1.00 90.19 264 ASP A CA 1
ATOM 2139 C C . ASP A 1 264 ? 11.257 -15.967 -29.105 1.00 90.19 264 ASP A C 1
ATOM 2141 O O . ASP A 1 264 ? 10.104 -16.044 -28.677 1.00 90.19 264 ASP A O 1
ATOM 2145 N N . TRP A 1 265 ? 11.883 -14.788 -29.181 1.00 89.56 265 TRP A N 1
ATOM 2146 C CA . TRP A 1 265 ? 11.272 -13.532 -28.746 1.00 89.56 265 TRP A CA 1
ATOM 2147 C C . TRP A 1 265 ? 10.283 -12.937 -29.759 1.00 89.56 265 TRP A C 1
ATOM 2149 O O . TRP A 1 265 ? 9.519 -12.036 -29.400 1.00 89.56 265 TRP A O 1
ATOM 2159 N N . TYR A 1 266 ? 10.274 -13.391 -31.016 1.00 92.12 266 TYR A N 1
ATOM 2160 C CA . TYR A 1 266 ? 9.420 -12.815 -32.053 1.00 92.12 266 TYR A CA 1
ATOM 2161 C C . TYR A 1 266 ? 8.020 -13.437 -32.034 1.00 92.12 266 TYR A C 1
ATOM 2163 O O . TYR A 1 266 ? 7.819 -14.594 -32.399 1.00 92.12 266 TYR A O 1
ATOM 2171 N N . THR A 1 267 ? 7.018 -12.638 -31.657 1.00 91.75 267 THR A N 1
ATOM 2172 C CA . THR A 1 267 ? 5.604 -13.036 -31.706 1.00 91.75 267 THR A CA 1
ATOM 2173 C C . THR A 1 267 ? 4.824 -12.118 -32.657 1.00 91.75 267 THR A C 1
ATOM 2175 O O . THR A 1 267 ? 4.720 -10.925 -32.380 1.00 91.75 267 THR A O 1
ATOM 2178 N N . PRO A 1 268 ? 4.251 -12.623 -33.767 1.00 91.06 268 PRO A N 1
ATOM 2179 C CA . PRO A 1 268 ? 3.485 -11.808 -34.714 1.00 91.06 268 PRO A CA 1
ATOM 2180 C C . PRO A 1 268 ? 2.100 -11.422 -34.154 1.00 91.06 268 PRO A C 1
ATOM 2182 O O . PRO A 1 268 ? 1.233 -12.280 -33.997 1.00 91.06 268 PRO A O 1
ATOM 2185 N N . ILE A 1 269 ? 1.874 -10.129 -33.890 1.00 85.88 269 ILE A N 1
ATOM 2186 C CA . ILE A 1 269 ? 0.673 -9.582 -33.225 1.00 85.88 269 ILE A CA 1
ATOM 2187 C C . ILE A 1 269 ? -0.151 -8.689 -34.166 1.00 85.88 269 ILE A C 1
ATOM 2189 O O . ILE A 1 269 ? -1.366 -8.864 -34.273 1.00 85.88 269 ILE A O 1
ATOM 2193 N N . SER A 1 270 ? 0.479 -7.733 -34.861 1.00 89.19 270 SER A N 1
ATOM 2194 C CA . SER A 1 270 ? -0.229 -6.683 -35.615 1.00 89.19 270 SER A CA 1
ATOM 2195 C C . SER A 1 270 ? 0.423 -6.358 -36.964 1.00 89.19 270 SER A C 1
ATOM 2197 O O . SER A 1 270 ? 1.618 -6.532 -37.171 1.00 89.19 270 SER A O 1
ATOM 2199 N N . ARG A 1 271 ? -0.372 -5.843 -37.913 1.00 83.62 271 ARG A N 1
ATOM 2200 C CA . ARG A 1 271 ? 0.115 -5.290 -39.198 1.00 83.62 271 ARG A CA 1
ATOM 2201 C C . ARG A 1 271 ? 0.424 -3.793 -39.136 1.00 83.62 271 ARG A C 1
ATOM 2203 O O . ARG A 1 271 ? 0.829 -3.221 -40.145 1.00 83.62 271 ARG A O 1
ATOM 2210 N N . ASN A 1 272 ? 0.192 -3.158 -37.994 1.00 83.00 272 ASN A N 1
ATOM 2211 C CA . ASN A 1 272 ? 0.530 -1.766 -37.749 1.00 83.00 272 ASN A CA 1
ATOM 2212 C C . ASN A 1 272 ? 1.092 -1.637 -36.330 1.00 83.00 272 ASN A C 1
ATOM 2214 O O . ASN A 1 272 ? 0.399 -1.982 -35.377 1.00 83.00 272 ASN A O 1
ATOM 2218 N N . VAL A 1 273 ? 2.330 -1.158 -36.231 1.00 84.12 273 VAL A N 1
ATOM 2219 C CA . VAL A 1 273 ? 3.048 -0.922 -34.967 1.00 84.12 273 VAL A CA 1
ATOM 2220 C C . VAL A 1 273 ? 3.577 0.514 -34.883 1.00 84.12 273 VAL A C 1
ATOM 2222 O O . VAL A 1 273 ? 4.296 0.860 -33.957 1.00 84.12 273 VAL A O 1
ATOM 2225 N N . THR A 1 274 ? 3.244 1.388 -35.845 1.00 79.38 274 THR A N 1
ATOM 2226 C CA . THR A 1 274 ? 3.879 2.715 -35.966 1.00 79.38 274 THR A CA 1
ATOM 2227 C C . THR A 1 274 ? 3.603 3.637 -34.780 1.00 79.38 274 THR A C 1
ATOM 2229 O O . THR A 1 274 ? 4.415 4.517 -34.496 1.00 79.38 274 THR A O 1
ATOM 2232 N N . GLU A 1 275 ? 2.463 3.454 -34.108 1.00 79.62 275 GLU A N 1
ATOM 2233 C CA . GLU A 1 275 ? 2.085 4.214 -32.908 1.00 79.62 275 GLU A CA 1
ATOM 2234 C C . GLU A 1 275 ? 2.825 3.740 -31.648 1.00 79.62 275 GLU A C 1
ATOM 2236 O O . GLU A 1 275 ? 2.998 4.521 -30.716 1.00 79.62 275 GLU A O 1
ATOM 2241 N N . GLU A 1 276 ? 3.295 2.490 -31.638 1.00 79.81 276 GLU A N 1
ATOM 2242 C CA . GLU A 1 276 ? 3.993 1.861 -30.508 1.00 79.81 276 GLU A CA 1
ATOM 2243 C C . GLU A 1 276 ? 5.502 2.140 -30.534 1.00 79.81 276 GLU A C 1
ATOM 2245 O O . GLU A 1 276 ? 6.168 2.059 -29.503 1.00 79.81 276 GLU A O 1
ATOM 2250 N N . LEU A 1 277 ? 6.030 2.548 -31.695 1.00 83.06 277 LEU A N 1
ATOM 2251 C CA . LEU A 1 277 ? 7.431 2.926 -31.842 1.00 83.06 277 LEU A CA 1
ATOM 2252 C C . LEU A 1 277 ? 7.769 4.138 -30.964 1.00 83.06 277 LEU A C 1
ATOM 2254 O O . LEU A 1 277 ? 7.112 5.185 -30.991 1.00 83.06 277 LEU A O 1
ATOM 2258 N N . SER A 1 278 ? 8.868 4.036 -30.235 1.00 88.31 278 SER A N 1
ATOM 2259 C CA . SER A 1 278 ? 9.502 5.150 -29.547 1.00 88.31 278 SER A CA 1
ATOM 2260 C C . SER A 1 278 ? 10.111 6.146 -30.543 1.00 88.31 278 SER A C 1
ATOM 2262 O O . SER A 1 278 ? 10.213 5.916 -31.752 1.00 88.31 278 SER A O 1
ATOM 2264 N N . LYS A 1 279 ? 10.521 7.315 -30.039 1.00 89.69 279 LYS A N 1
ATOM 2265 C CA . LYS A 1 279 ? 11.199 8.319 -30.868 1.00 89.69 279 LYS A CA 1
ATOM 2266 C C . LYS A 1 279 ? 12.542 7.800 -31.407 1.00 89.69 279 LYS A C 1
ATOM 2268 O O . LYS A 1 279 ? 12.799 7.986 -32.590 1.00 89.69 279 LYS A O 1
ATOM 2273 N N . ILE A 1 280 ? 13.324 7.115 -30.568 1.00 88.69 280 ILE A N 1
ATOM 2274 C CA . ILE A 1 280 ? 14.633 6.537 -30.922 1.00 88.69 280 ILE A CA 1
ATOM 2275 C C . ILE A 1 280 ? 14.477 5.572 -32.092 1.00 88.69 280 ILE A C 1
ATOM 2277 O O . ILE A 1 280 ? 15.161 5.695 -33.096 1.00 88.69 280 ILE A O 1
ATOM 2281 N N . GLU A 1 281 ? 13.519 4.656 -31.984 1.00 89.88 281 GLU A N 1
ATOM 2282 C CA . GLU A 1 281 ? 13.253 3.645 -33.002 1.00 89.88 281 GLU A CA 1
ATOM 2283 C C . GLU A 1 281 ? 12.866 4.277 -34.340 1.00 89.88 281 GLU A C 1
ATOM 2285 O O . GLU A 1 281 ? 13.396 3.889 -35.376 1.00 89.88 281 GLU A O 1
ATOM 2290 N N . ARG A 1 282 ? 11.999 5.299 -34.336 1.00 91.00 282 ARG A N 1
ATOM 2291 C CA . ARG A 1 282 ? 11.645 6.031 -35.564 1.00 91.00 282 ARG A CA 1
ATOM 2292 C C . ARG A 1 282 ? 12.835 6.746 -36.195 1.00 91.00 282 ARG A C 1
ATOM 2294 O O . ARG A 1 282 ? 12.923 6.784 -37.420 1.00 91.00 282 ARG A O 1
ATOM 2301 N N . ASP A 1 283 ? 13.700 7.343 -35.384 1.00 90.06 283 ASP A N 1
ATOM 2302 C CA . ASP A 1 283 ? 14.864 8.077 -35.878 1.00 90.06 283 ASP A CA 1
ATOM 2303 C C . ASP A 1 283 ? 15.945 7.105 -36.394 1.00 90.06 283 ASP A C 1
ATOM 2305 O O . ASP A 1 283 ? 16.486 7.321 -37.476 1.00 90.06 283 ASP A O 1
ATOM 2309 N N . ASN A 1 284 ? 16.150 5.968 -35.721 1.00 94.56 284 ASN A N 1
ATOM 2310 C CA . ASN A 1 284 ? 17.015 4.880 -36.186 1.00 94.56 284 ASN A CA 1
ATOM 2311 C C . ASN A 1 284 ? 16.512 4.255 -37.489 1.00 94.56 284 ASN A C 1
ATOM 2313 O O . ASN A 1 284 ? 17.305 4.033 -38.395 1.00 94.56 284 ASN A O 1
ATOM 2317 N N . ILE A 1 285 ? 15.202 4.008 -37.622 1.00 93.69 285 ILE A N 1
ATOM 2318 C CA . ILE A 1 285 ? 14.608 3.496 -38.868 1.00 93.69 285 ILE A CA 1
ATOM 2319 C C . ILE A 1 285 ? 14.941 4.421 -40.040 1.00 93.69 285 ILE A C 1
ATOM 2321 O O . ILE A 1 285 ? 15.366 3.933 -41.082 1.00 93.69 285 ILE A O 1
ATOM 2325 N N . LYS A 1 286 ? 14.781 5.740 -39.861 1.00 93.69 286 LYS A N 1
ATOM 2326 C CA . LYS A 1 286 ? 15.091 6.732 -40.902 1.00 93.69 286 LYS A CA 1
ATOM 2327 C C . LYS A 1 286 ? 16.575 6.772 -41.241 1.00 93.69 286 LYS A C 1
ATOM 2329 O O . LYS A 1 286 ? 16.918 6.924 -42.407 1.00 93.69 286 LYS A O 1
ATOM 2334 N N . LEU A 1 287 ? 17.442 6.673 -40.233 1.00 92.81 287 LEU A N 1
ATOM 2335 C CA . LEU A 1 287 ? 18.884 6.665 -40.456 1.00 92.81 287 LEU A CA 1
ATOM 2336 C C . LEU A 1 287 ? 19.306 5.411 -41.225 1.00 92.81 287 LEU A C 1
ATOM 2338 O O . LEU A 1 287 ? 19.993 5.528 -42.229 1.00 92.81 287 LEU A O 1
ATOM 2342 N N . ILE A 1 288 ? 18.849 4.232 -40.802 1.00 93.94 288 ILE A N 1
ATOM 2343 C CA . ILE A 1 288 ? 19.156 2.965 -41.476 1.00 93.94 288 ILE A CA 1
ATOM 2344 C C . ILE A 1 288 ? 18.619 2.974 -42.910 1.00 93.94 288 ILE A C 1
ATOM 2346 O O . ILE A 1 288 ? 19.328 2.571 -43.822 1.00 93.94 288 ILE A O 1
ATOM 2350 N N . GLU A 1 289 ? 17.400 3.477 -43.125 1.00 91.19 289 GLU A N 1
ATOM 2351 C CA . GLU A 1 289 ? 16.811 3.617 -44.461 1.00 91.19 289 GLU A CA 1
ATOM 2352 C C . GLU A 1 289 ? 17.669 4.495 -45.384 1.00 91.19 289 GLU A C 1
ATOM 2354 O O . GLU A 1 289 ? 17.831 4.154 -46.547 1.00 91.19 289 GLU A O 1
ATOM 2359 N N . ALA A 1 290 ? 18.299 5.553 -44.863 1.00 90.12 290 ALA A N 1
ATOM 2360 C CA . ALA A 1 290 ? 19.202 6.400 -45.643 1.00 90.12 290 ALA A CA 1
ATOM 2361 C C . ALA A 1 290 ? 20.530 5.720 -46.039 1.00 90.12 290 ALA A C 1
ATOM 2363 O O . ALA A 1 290 ? 21.201 6.207 -46.944 1.00 90.12 290 ALA A O 1
ATOM 2364 N N . TYR A 1 291 ? 20.920 4.633 -45.365 1.00 89.69 291 TYR A N 1
ATOM 2365 C CA . TYR A 1 291 ? 22.113 3.834 -45.687 1.00 89.69 291 TYR A CA 1
ATOM 2366 C C . TYR A 1 291 ? 21.786 2.607 -46.557 1.00 89.69 291 TYR A C 1
ATOM 2368 O O . TYR A 1 291 ? 22.698 1.925 -47.021 1.00 89.69 291 TYR A O 1
ATOM 2376 N N . GLU A 1 292 ? 20.502 2.286 -46.749 1.00 82.44 292 GLU A N 1
ATOM 2377 C CA . GLU A 1 292 ? 20.074 1.173 -47.604 1.00 82.44 292 GLU A CA 1
ATOM 2378 C C . GLU A 1 292 ? 20.101 1.503 -49.108 1.00 82.44 292 GLU A C 1
ATOM 2380 O O . GLU A 1 292 ? 20.132 0.556 -49.905 1.00 82.44 292 GLU A O 1
ATOM 2385 N N . ASP A 1 293 ? 20.071 2.797 -49.459 1.00 57.00 293 ASP A N 1
ATOM 2386 C CA . ASP A 1 293 ? 20.083 3.355 -50.826 1.00 57.00 293 ASP A CA 1
ATOM 2387 C C . ASP A 1 293 ? 21.490 3.370 -51.460 1.00 57.00 293 ASP A C 1
ATOM 2389 O O . ASP A 1 293 ? 21.597 2.999 -52.656 1.00 57.00 293 ASP A O 1
#

Nearest PDB structures (foldseek):
  6uuj-assembly3_H  TM=2.494E-01  e=9.912E+00  Mycobacterium tuberculosis H37Rv

Organism: NCBI:txid165179